Protein AF-B7P9S7-F1 (afdb_monomer)

Sequence (289 aa):
ILAKMKGLYPTLFSWNDVQSKAKTMKRLEDVIVILGIPKKLYSPAVMEQEHRFLPFFSGPFVNDLLRAHKERANVELFLYGEGTAGHGMIERDASIFSTFEQFGNAKYVPYLHTVYIPSAIFTTPFVSLDSLVVSYGLTGSSLGHEILHAFSPLWLEKDPSGVKVEWMTDKTFEDYHERLDCLIDQYNNPDVPGEGNYSVLTLDENYADVAGLELVRAAMQSDPCMELGAPSPIRGLTNNQLFYVAYCFKFCAVDNLAYGYYGGGYASFSDRCNKVLGNFRDFWETFQC

Solvent-accessible surface area (backbone atoms only — not comparable to full-atom values): 15988 Å² total; per-residue (Å²): 102,72,73,42,33,66,74,39,51,73,64,79,47,58,83,40,46,79,75,29,34,58,52,53,50,49,60,61,67,65,46,42,78,48,69,38,70,46,73,63,72,73,35,68,70,50,46,49,63,76,49,64,62,54,67,86,82,80,68,61,66,70,60,44,50,55,48,32,53,51,36,49,50,51,52,51,53,49,28,48,74,71,69,48,52,57,48,37,53,73,69,60,38,61,73,68,58,54,79,71,48,37,74,47,69,70,40,55,39,63,71,52,38,30,30,40,39,21,45,62,55,69,34,78,74,30,38,38,94,91,38,62,48,37,20,40,18,32,44,30,25,54,52,25,19,28,57,32,44,70,63,16,78,89,33,53,50,32,46,49,88,65,48,80,46,92,71,60,47,72,68,42,49,52,58,49,49,57,55,48,52,54,50,32,60,72,55,49,56,91,87,46,89,84,46,87,55,50,22,67,53,14,39,46,47,53,47,11,50,42,56,4,40,51,44,30,50,53,22,48,74,71,32,89,90,55,60,49,83,39,78,34,96,53,87,94,33,31,31,54,49,40,24,58,52,31,41,38,52,82,43,71,66,83,93,77,64,76,56,41,79,74,77,67,44,36,62,46,48,65,46,66,32,53,59,41,50,70,74,34,68,68,51,38,66,69,68,71,108

Structure (mmCIF, N/CA/C/O backbone):
data_AF-B7P9S7-F1
#
_entry.id   AF-B7P9S7-F1
#
loop_
_atom_site.group_PDB
_atom_site.id
_atom_site.type_symbol
_atom_site.label_atom_id
_atom_site.label_alt_id
_atom_site.label_comp_id
_atom_site.label_asym_id
_atom_site.label_entity_id
_atom_site.label_seq_id
_atom_site.pdbx_PDB_ins_code
_atom_site.Cartn_x
_atom_site.Cartn_y
_atom_site.Cartn_z
_atom_site.occupancy
_atom_site.B_iso_or_equiv
_atom_site.auth_seq_id
_atom_site.auth_comp_id
_atom_site.auth_asym_id
_atom_site.auth_atom_id
_atom_site.pdbx_PDB_model_num
ATOM 1 N N . ILE A 1 1 ? -12.014 5.897 -2.672 1.00 92.56 1 ILE A N 1
ATOM 2 C CA . ILE A 1 1 ? -10.854 5.282 -1.975 1.00 92.56 1 ILE A CA 1
ATOM 3 C C . ILE A 1 1 ? -9.677 6.254 -1.792 1.00 92.56 1 ILE A C 1
ATOM 5 O O . ILE A 1 1 ? -9.620 6.855 -0.731 1.00 92.56 1 ILE A O 1
ATOM 9 N N . LEU A 1 2 ? -8.787 6.498 -2.774 1.00 92.69 2 LEU A N 1
ATOM 10 C CA . LEU A 1 2 ? -7.563 7.316 -2.568 1.00 92.69 2 LEU A CA 1
ATOM 11 C C . LEU A 1 2 ? -7.813 8.693 -1.931 1.00 92.69 2 LEU A C 1
ATOM 13 O O . LEU A 1 2 ? -7.171 9.044 -0.948 1.00 92.69 2 LEU A O 1
ATOM 17 N N . ALA A 1 3 ? -8.777 9.458 -2.450 1.00 93.56 3 ALA A N 1
ATOM 18 C CA . ALA A 1 3 ? -9.106 10.775 -1.901 1.00 93.56 3 ALA A CA 1
ATOM 19 C C . ALA A 1 3 ? -9.565 10.716 -0.430 1.00 93.56 3 ALA A C 1
ATOM 21 O O . ALA A 1 3 ? -9.250 11.610 0.349 1.00 93.56 3 ALA A O 1
ATOM 22 N N . LYS A 1 4 ? -10.272 9.646 -0.041 1.00 95.44 4 LYS A N 1
ATOM 23 C CA . LYS A 1 4 ? -10.711 9.420 1.344 1.00 95.44 4 LYS A CA 1
ATOM 24 C C . LYS A 1 4 ? -9.526 9.103 2.252 1.00 95.44 4 LYS A C 1
ATOM 26 O O . LYS A 1 4 ? -9.426 9.688 3.320 1.00 95.44 4 LYS A O 1
ATOM 31 N N . MET A 1 5 ? -8.596 8.264 1.789 1.00 95.12 5 MET A N 1
ATOM 32 C CA . MET A 1 5 ? -7.358 7.967 2.520 1.00 95.12 5 MET A CA 1
ATOM 33 C C . MET A 1 5 ? -6.522 9.227 2.759 1.00 95.12 5 MET A C 1
ATOM 35 O O . MET A 1 5 ? -6.145 9.488 3.896 1.00 95.12 5 MET A O 1
ATOM 39 N N . LYS A 1 6 ? -6.320 10.067 1.731 1.00 93.19 6 LYS A N 1
ATOM 40 C CA . LYS A 1 6 ? -5.589 11.340 1.883 1.00 93.19 6 LYS A CA 1
ATOM 41 C C . LYS A 1 6 ? -6.191 12.247 2.960 1.00 93.19 6 LYS A C 1
ATOM 43 O O . LYS A 1 6 ? -5.457 12.882 3.706 1.00 93.19 6 LYS A O 1
ATOM 48 N N . GLY A 1 7 ? -7.519 12.270 3.086 1.00 93.62 7 GLY A N 1
ATOM 49 C CA . GLY A 1 7 ? -8.208 13.036 4.129 1.00 93.62 7 GLY A CA 1
ATOM 50 C C . GLY A 1 7 ? -7.984 12.528 5.561 1.00 93.62 7 GLY A C 1
ATOM 51 O O . GLY A 1 7 ? -8.302 13.246 6.504 1.00 93.62 7 GLY A O 1
ATOM 52 N N . LEU A 1 8 ? -7.446 11.318 5.739 1.00 94.25 8 LEU A N 1
ATOM 53 C CA . LEU A 1 8 ? -7.299 10.649 7.037 1.00 94.25 8 LEU A CA 1
ATOM 54 C C . LEU A 1 8 ? -5.858 10.581 7.546 1.00 94.25 8 LEU A C 1
ATOM 56 O O . LEU A 1 8 ? -5.644 10.188 8.694 1.00 94.25 8 LEU A O 1
ATOM 60 N N . TYR A 1 9 ? -4.877 11.011 6.750 1.00 91.88 9 TYR A N 1
ATOM 61 C CA . TYR A 1 9 ? -3.472 11.052 7.165 1.00 91.88 9 TYR A CA 1
ATOM 62 C C . TYR A 1 9 ? -3.248 11.752 8.521 1.00 91.88 9 TYR A C 1
ATOM 64 O O . TYR A 1 9 ? -2.530 11.195 9.355 1.00 91.88 9 TYR A O 1
ATOM 72 N N . PRO A 1 10 ? -3.896 12.897 8.834 1.00 89.31 10 PRO A N 1
ATOM 73 C CA . PRO A 1 10 ? -3.686 13.562 10.122 1.00 89.31 10 PRO A CA 1
ATOM 74 C C . PRO A 1 10 ? -4.163 12.754 11.334 1.00 89.31 10 PRO A C 1
ATOM 76 O O . PRO A 1 10 ? -3.675 12.991 12.445 1.00 89.31 10 PRO A O 1
ATOM 79 N N . THR A 1 11 ? -5.128 11.856 11.128 1.00 88.69 11 THR A N 1
ATOM 80 C CA . THR A 1 11 ? -5.699 10.987 12.162 1.00 88.69 11 THR A CA 1
ATOM 81 C C . THR A 1 11 ? -4.841 9.742 12.345 1.00 88.69 11 THR A C 1
ATOM 83 O O . THR A 1 11 ? -4.509 9.417 13.477 1.00 88.69 11 THR A O 1
ATOM 86 N N . LEU A 1 12 ? -4.407 9.106 11.250 1.00 87.19 12 LEU A N 1
ATOM 87 C CA . LEU A 1 12 ? -3.548 7.913 11.294 1.00 87.19 12 LEU A CA 1
ATOM 88 C C . LEU A 1 12 ? -2.226 8.173 12.037 1.00 87.19 12 LEU A C 1
ATOM 90 O O . LEU A 1 12 ? -1.728 7.339 12.786 1.00 87.19 12 LEU A O 1
ATOM 94 N N . PHE A 1 13 ? -1.678 9.375 11.872 1.00 87.69 13 PHE A N 1
ATOM 95 C CA . PHE A 1 13 ? -0.425 9.797 12.494 1.00 87.69 13 PHE A CA 1
ATOM 96 C C . PHE A 1 13 ? -0.649 10.760 13.669 1.00 87.69 13 PHE A C 1
ATOM 98 O O . PHE A 1 13 ? 0.158 11.655 13.930 1.00 87.69 13 PHE A O 1
ATOM 105 N N . SER A 1 14 ? -1.762 10.615 14.398 1.00 89.38 14 SER A N 1
ATOM 106 C CA . SER A 1 14 ? -2.066 11.457 15.564 1.00 89.38 14 SER A CA 1
ATOM 107 C C . SER A 1 14 ? -1.092 11.277 16.730 1.00 89.38 14 SER A C 1
ATOM 109 O O . SER A 1 14 ? -1.047 12.136 17.605 1.00 89.38 14 SER A O 1
ATOM 111 N N . TRP A 1 15 ? -0.341 10.176 16.746 1.00 90.00 15 TRP A N 1
ATOM 112 C CA . TRP A 1 15 ? 0.663 9.856 17.758 1.00 90.00 15 TRP A CA 1
ATOM 113 C C . TRP A 1 15 ? 1.999 10.584 17.547 1.00 90.00 15 TRP A C 1
ATOM 115 O O . TRP A 1 15 ? 2.800 10.633 18.473 1.00 90.00 15 TRP A O 1
ATOM 125 N N . ASN A 1 16 ? 2.245 11.176 16.369 1.00 90.56 16 ASN A N 1
ATOM 126 C CA . ASN A 1 16 ? 3.424 12.016 16.165 1.00 90.56 16 ASN A CA 1
ATOM 127 C C . ASN A 1 16 ? 3.328 13.302 16.994 1.00 90.56 16 ASN A C 1
ATOM 129 O O . ASN A 1 16 ? 2.272 13.938 17.067 1.00 90.56 16 ASN A O 1
ATOM 133 N N . ASP A 1 17 ? 4.465 13.744 17.529 1.00 91.75 17 ASP A N 1
ATOM 134 C CA . ASP A 1 17 ? 4.581 15.092 18.081 1.00 91.75 17 ASP A CA 1
ATOM 135 C C . ASP A 1 17 ? 4.325 16.169 17.003 1.00 91.75 17 ASP A C 1
ATOM 137 O O . ASP A 1 17 ? 4.370 15.909 15.798 1.00 91.75 17 ASP A O 1
ATOM 141 N N . VAL A 1 18 ? 4.082 17.412 17.431 1.00 88.31 18 VAL A N 1
ATOM 142 C CA . VAL A 1 18 ? 3.721 18.528 16.536 1.00 88.31 18 VAL A CA 1
ATOM 143 C C . VAL A 1 18 ? 4.770 18.786 15.442 1.00 88.31 18 VAL A C 1
ATOM 145 O O . VAL A 1 18 ? 4.402 19.067 14.300 1.00 88.31 18 VAL A O 1
ATOM 148 N N . GLN A 1 19 ? 6.062 18.691 15.766 1.00 87.62 19 GLN A N 1
ATOM 149 C CA . GLN A 1 19 ? 7.159 18.965 14.836 1.00 87.62 19 GLN A CA 1
ATOM 150 C C . GLN A 1 19 ? 7.309 17.843 13.802 1.00 87.62 19 GLN A C 1
ATOM 152 O O . GLN A 1 19 ? 7.466 18.117 12.608 1.00 87.62 19 GLN A O 1
ATOM 157 N N . SER A 1 20 ? 7.229 16.590 14.246 1.00 90.38 20 SER A N 1
ATOM 158 C CA . SER A 1 20 ? 7.299 15.409 13.385 1.00 90.38 20 SER A CA 1
ATOM 159 C C . SER A 1 20 ? 6.067 15.305 12.488 1.00 90.38 20 SER A C 1
ATOM 161 O O . SER A 1 20 ? 6.200 15.057 11.291 1.00 90.38 20 SER A O 1
ATOM 163 N N . LYS A 1 21 ? 4.874 15.610 13.018 1.00 88.69 21 LYS A N 1
ATOM 164 C CA . LYS A 1 21 ? 3.600 15.503 12.296 1.00 88.69 21 LYS A CA 1
ATOM 165 C C . LYS A 1 21 ? 3.579 16.315 11.005 1.00 88.69 21 LYS A C 1
ATOM 167 O O . LYS A 1 21 ? 3.134 15.807 9.982 1.00 88.69 21 LYS A O 1
ATOM 172 N N . ALA A 1 22 ? 4.087 17.549 11.011 1.00 86.88 22 ALA A N 1
ATOM 173 C CA . ALA A 1 22 ? 4.127 18.380 9.804 1.00 86.88 22 ALA A CA 1
ATOM 174 C C . ALA A 1 22 ? 4.979 17.748 8.685 1.00 86.88 22 ALA A C 1
ATOM 176 O O . ALA A 1 22 ? 4.601 17.783 7.514 1.00 86.88 22 ALA A O 1
ATOM 177 N N . LYS A 1 23 ? 6.112 17.135 9.044 1.00 87.62 23 LYS A N 1
ATOM 178 C CA . LYS A 1 23 ? 7.001 16.455 8.093 1.00 87.62 23 LYS A CA 1
ATOM 179 C C . LYS A 1 23 ? 6.411 15.127 7.620 1.00 87.62 23 LYS A C 1
ATOM 181 O O . LYS A 1 23 ? 6.480 14.846 6.426 1.00 87.62 23 LYS A O 1
ATOM 186 N N . THR A 1 24 ? 5.767 14.374 8.514 1.00 88.06 24 THR A N 1
ATOM 187 C CA . THR A 1 24 ? 4.990 13.177 8.168 1.00 88.06 24 THR A CA 1
ATOM 188 C C . THR A 1 24 ? 3.897 13.512 7.153 1.00 88.06 24 THR A C 1
ATOM 190 O O . THR A 1 24 ? 3.786 12.856 6.126 1.00 88.06 24 THR A O 1
ATOM 193 N N . MET A 1 25 ? 3.115 14.572 7.377 1.00 88.38 25 MET A N 1
ATOM 194 C CA . MET A 1 25 ? 2.055 14.964 6.438 1.00 88.38 25 MET A CA 1
ATOM 195 C C . MET A 1 25 ? 2.617 15.340 5.079 1.00 88.38 25 MET A C 1
ATOM 197 O O . MET A 1 25 ? 2.177 14.786 4.075 1.00 88.38 25 MET A O 1
ATOM 201 N N . LYS A 1 26 ? 3.656 16.176 5.051 1.00 86.88 26 LYS A N 1
ATOM 202 C CA . LYS A 1 26 ? 4.314 16.544 3.800 1.00 86.88 26 LYS A CA 1
ATOM 203 C C . LYS A 1 26 ? 4.807 15.316 3.030 1.00 86.88 26 LYS A C 1
ATOM 205 O O . LYS A 1 26 ? 4.555 15.195 1.838 1.00 86.88 26 LYS A O 1
ATOM 210 N N . ARG A 1 27 ? 5.455 14.371 3.714 1.00 86.88 27 ARG A N 1
ATOM 211 C CA . ARG A 1 27 ? 5.943 13.143 3.085 1.00 86.88 27 ARG A CA 1
ATOM 212 C C . ARG A 1 27 ? 4.807 12.218 2.622 1.00 86.88 27 ARG A C 1
ATOM 214 O O . ARG A 1 27 ? 5.005 11.503 1.662 1.00 86.88 27 ARG A O 1
ATOM 221 N N . LEU A 1 28 ? 3.614 12.211 3.215 1.00 88.56 28 LEU A N 1
ATOM 222 C CA . LEU A 1 28 ? 2.475 11.473 2.630 1.00 88.56 28 LEU A CA 1
ATOM 223 C C . LEU A 1 28 ? 1.839 12.209 1.445 1.00 88.56 28 LEU A C 1
ATOM 225 O O . LEU A 1 28 ? 1.329 11.581 0.515 1.00 88.56 28 LEU A O 1
ATOM 229 N N . GLU A 1 29 ? 1.810 13.539 1.497 1.00 87.69 29 GLU A N 1
ATOM 230 C CA . GLU A 1 29 ? 1.247 14.396 0.451 1.00 87.69 29 GLU A CA 1
ATOM 231 C C . GLU A 1 29 ? 2.088 14.367 -0.828 1.00 87.69 29 GLU A C 1
ATOM 233 O O . GLU A 1 29 ? 1.518 14.355 -1.923 1.00 87.69 29 GLU A O 1
ATOM 238 N N . ASP A 1 30 ? 3.412 14.283 -0.675 1.00 88.06 30 ASP A N 1
ATOM 239 C CA . ASP A 1 30 ? 4.387 14.218 -1.764 1.00 88.06 30 ASP A CA 1
ATOM 240 C C . ASP A 1 30 ? 4.378 12.859 -2.499 1.00 88.06 30 ASP A C 1
ATOM 242 O O . ASP A 1 30 ? 4.960 12.759 -3.585 1.00 88.06 30 ASP A O 1
ATOM 246 N N . VAL A 1 31 ? 3.705 11.826 -1.962 1.00 87.94 31 VAL A N 1
ATOM 247 C CA . VAL A 1 31 ? 3.568 10.520 -2.629 1.00 87.94 31 VAL A CA 1
ATOM 248 C C . VAL A 1 31 ? 2.789 10.679 -3.932 1.00 87.94 31 VAL A C 1
ATOM 250 O O . VAL A 1 31 ? 1.598 11.026 -3.955 1.00 87.94 31 VAL A O 1
ATOM 253 N N . ILE A 1 32 ? 3.450 10.339 -5.035 1.00 87.00 32 ILE A N 1
ATOM 254 C CA . ILE A 1 32 ? 2.839 10.289 -6.362 1.00 87.00 32 ILE A CA 1
ATOM 255 C C . ILE A 1 32 ? 2.145 8.940 -6.519 1.00 87.00 32 ILE A C 1
ATOM 257 O O . ILE A 1 32 ? 2.733 7.901 -6.247 1.00 87.00 32 ILE A O 1
ATOM 261 N N . VAL A 1 33 ? 0.893 8.934 -6.974 1.00 88.12 33 VAL A N 1
ATOM 262 C CA . VAL A 1 33 ? 0.150 7.693 -7.228 1.00 88.12 33 VAL A CA 1
ATOM 263 C C . VAL A 1 33 ? -0.144 7.583 -8.715 1.00 88.12 33 VAL A C 1
ATOM 265 O O . VAL A 1 33 ? -0.887 8.395 -9.270 1.00 88.12 33 VAL A O 1
ATOM 268 N N . ILE A 1 34 ? 0.414 6.557 -9.350 1.00 84.81 34 ILE A N 1
ATOM 269 C CA . ILE A 1 34 ? 0.162 6.208 -10.745 1.00 84.81 34 ILE A CA 1
ATOM 270 C C . ILE A 1 34 ? -0.763 4.997 -10.772 1.00 84.81 34 ILE A C 1
ATOM 272 O O . ILE A 1 34 ? -0.466 3.942 -10.214 1.00 84.81 34 ILE A O 1
ATOM 276 N N . LEU A 1 35 ? -1.894 5.164 -11.450 1.00 85.12 35 LEU A N 1
ATOM 277 C CA . LEU A 1 35 ? -2.905 4.132 -11.612 1.00 85.12 35 LEU A CA 1
ATOM 278 C C . LEU A 1 35 ? -2.934 3.683 -13.072 1.00 85.12 35 LEU A C 1
ATOM 280 O O . LEU A 1 35 ? -3.200 4.477 -13.975 1.00 85.12 35 LEU A O 1
ATOM 284 N N . GLY A 1 36 ? -2.722 2.393 -13.290 1.00 82.38 36 GLY A N 1
ATOM 285 C CA . GLY A 1 36 ? -3.000 1.715 -14.541 1.00 82.38 36 GLY A CA 1
ATOM 286 C C . GLY A 1 36 ? -1.884 1.891 -15.551 1.00 82.38 36 GLY A C 1
ATOM 287 O O . GLY A 1 36 ? -0.714 1.635 -15.267 1.00 82.38 36 GLY A O 1
ATOM 288 N N . ILE A 1 37 ? -2.262 2.296 -16.759 1.00 75.38 37 ILE A N 1
ATOM 289 C CA . ILE A 1 37 ? -1.306 2.536 -17.831 1.00 75.38 37 ILE A CA 1
ATOM 290 C C . ILE A 1 37 ? -0.862 4.008 -17.770 1.00 75.38 37 ILE A C 1
ATOM 292 O O . 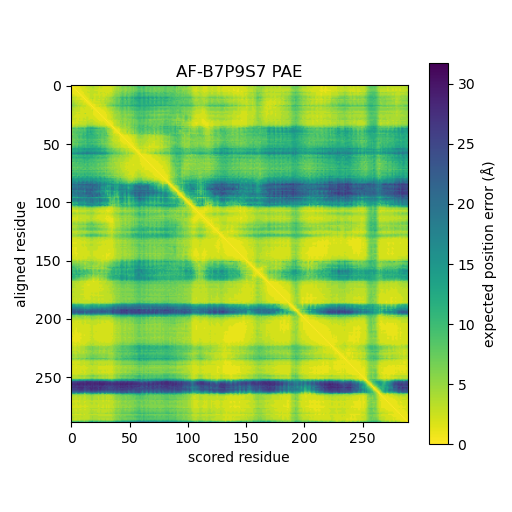ILE A 1 37 ? -1.714 4.904 -17.786 1.00 75.38 37 ILE A O 1
ATOM 296 N N . PRO A 1 38 ? 0.456 4.276 -17.723 1.00 70.44 38 PRO A N 1
ATOM 297 C CA . PRO A 1 38 ? 1.013 5.613 -17.904 1.00 70.44 38 PRO A CA 1
ATOM 298 C C . PRO A 1 38 ? 0.382 6.345 -19.104 1.00 70.44 38 PRO A C 1
ATOM 300 O O . PRO A 1 38 ? 0.394 5.823 -20.218 1.00 70.44 38 PRO A O 1
ATOM 303 N N . LYS A 1 39 ? -0.122 7.578 -18.923 1.00 72.81 39 LYS A N 1
ATOM 304 C CA . LYS A 1 39 ? -0.850 8.314 -19.984 1.00 72.81 39 LYS A CA 1
ATOM 305 C C . LYS A 1 39 ? -0.074 8.442 -21.297 1.00 72.81 39 LYS A C 1
ATOM 307 O O . LYS A 1 39 ? -0.673 8.416 -22.368 1.00 72.81 39 LYS A O 1
ATOM 312 N N . LYS A 1 40 ? 1.250 8.578 -21.226 1.00 67.06 40 LYS A N 1
ATOM 313 C CA . LYS A 1 40 ? 2.100 8.708 -22.414 1.00 67.06 40 LYS A CA 1
ATOM 314 C C . LYS A 1 40 ? 2.116 7.449 -23.291 1.00 67.06 40 LYS A C 1
ATOM 316 O O . LYS A 1 40 ? 2.268 7.569 -24.501 1.00 67.06 40 LYS A O 1
ATOM 321 N N . LEU A 1 41 ? 1.880 6.265 -22.712 1.00 70.31 41 LEU A N 1
ATOM 322 C CA . LEU A 1 41 ? 1.795 5.006 -23.461 1.00 70.31 41 LEU A CA 1
ATOM 323 C C . LEU A 1 41 ? 0.479 4.885 -24.250 1.00 70.31 41 LEU A C 1
ATOM 325 O O . LEU A 1 41 ? 0.347 3.986 -25.073 1.00 70.31 41 LEU A O 1
ATOM 329 N N . TYR A 1 42 ? -0.484 5.800 -24.060 1.00 76.81 42 TYR A N 1
ATOM 330 C CA . TYR A 1 42 ? -1.681 5.874 -24.905 1.00 76.81 42 TYR A CA 1
ATOM 331 C C . TYR A 1 42 ? -1.416 6.489 -26.286 1.00 76.81 42 TYR A C 1
ATOM 333 O O . TYR A 1 42 ? -2.285 6.414 -27.150 1.00 76.81 42 TYR A O 1
ATOM 341 N N . SER A 1 43 ? -0.251 7.107 -26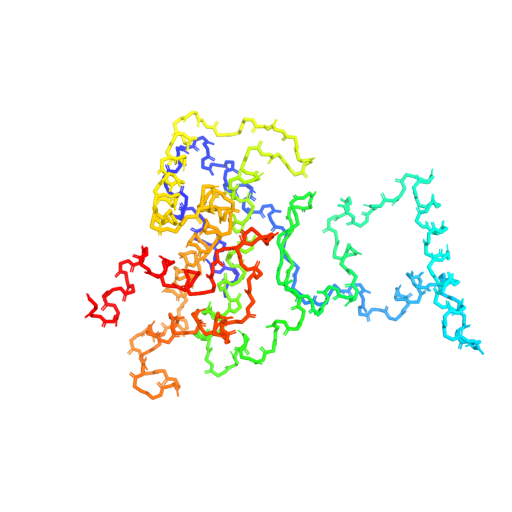.511 1.00 83.81 43 SER A N 1
ATOM 342 C CA . SER A 1 43 ? 0.101 7.704 -27.801 1.00 83.81 43 SER A CA 1
ATOM 343 C C . SER A 1 43 ? 0.914 6.723 -28.652 1.00 83.81 43 SER A C 1
ATOM 345 O O . SER A 1 43 ? 2.055 6.422 -28.289 1.00 83.81 43 SER A O 1
ATOM 347 N N . PRO A 1 44 ? 0.400 6.277 -29.818 1.00 86.31 44 PRO A N 1
ATOM 348 C CA . PRO A 1 44 ? 1.166 5.435 -30.735 1.00 86.31 44 PRO A CA 1
ATOM 349 C C . PRO A 1 44 ? 2.487 6.079 -31.164 1.00 86.31 44 PRO A C 1
ATOM 351 O O . PRO A 1 44 ? 3.496 5.396 -31.266 1.00 86.31 44 PRO A O 1
ATOM 354 N N . ALA A 1 45 ? 2.506 7.404 -31.349 1.00 87.50 45 ALA A N 1
ATOM 355 C CA . ALA A 1 45 ? 3.717 8.131 -31.721 1.00 87.50 45 ALA A CA 1
ATOM 356 C C . ALA A 1 45 ? 4.787 8.089 -30.618 1.00 87.50 45 ALA A C 1
ATOM 358 O O . ALA A 1 45 ? 5.964 7.903 -30.915 1.00 87.50 45 ALA A O 1
ATOM 359 N N . VAL A 1 46 ? 4.381 8.222 -29.349 1.00 79.38 46 VAL A N 1
ATOM 360 C CA . VAL A 1 46 ? 5.306 8.100 -28.209 1.00 79.38 46 VAL A CA 1
ATOM 361 C C . VAL A 1 46 ? 5.814 6.665 -28.100 1.00 79.38 46 VAL A C 1
ATOM 363 O O . VAL A 1 46 ? 7.011 6.459 -27.935 1.00 79.38 46 VAL A O 1
ATOM 366 N N . MET A 1 47 ? 4.933 5.673 -28.251 1.00 78.06 47 MET A N 1
A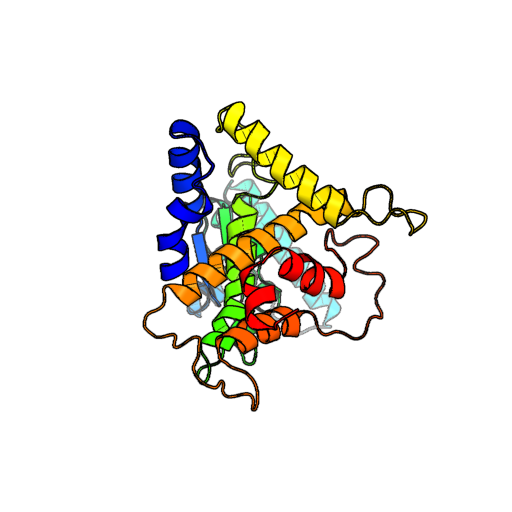TOM 367 C CA . MET A 1 47 ? 5.319 4.260 -28.232 1.00 78.06 47 MET A CA 1
ATOM 368 C C . MET A 1 47 ? 6.330 3.919 -29.329 1.00 78.06 47 MET A C 1
ATOM 370 O O . MET A 1 47 ? 7.334 3.273 -29.037 1.00 78.06 47 MET A O 1
ATOM 374 N N . GLU A 1 48 ? 6.101 4.387 -30.556 1.00 85.31 48 GLU A N 1
ATOM 375 C CA . GLU A 1 48 ? 7.019 4.197 -31.681 1.00 85.31 48 GLU A CA 1
ATOM 376 C C . GLU A 1 48 ? 8.370 4.873 -31.410 1.00 85.31 48 GLU A C 1
ATOM 378 O O . GLU A 1 48 ? 9.424 4.277 -31.612 1.00 85.31 48 GLU A O 1
ATOM 383 N N . GLN A 1 49 ? 8.356 6.098 -30.877 1.00 81.81 49 GLN A N 1
ATOM 384 C CA . GLN A 1 49 ? 9.577 6.824 -30.535 1.00 81.81 49 GLN A CA 1
ATOM 385 C C . GLN A 1 49 ? 10.395 6.115 -29.444 1.00 81.81 49 GLN A C 1
ATOM 387 O O . GLN A 1 49 ? 11.613 6.001 -29.585 1.00 81.81 49 GLN A O 1
ATOM 392 N N . GLU A 1 50 ? 9.743 5.642 -28.381 1.00 76.19 50 GLU A N 1
ATOM 393 C CA . GLU A 1 50 ? 10.373 4.926 -27.260 1.00 76.19 50 GLU A CA 1
ATOM 394 C C . GLU A 1 50 ? 10.971 3.585 -27.712 1.00 76.19 50 GLU A C 1
ATOM 396 O O . GLU A 1 50 ? 12.042 3.199 -27.248 1.00 76.19 50 GLU A O 1
ATOM 401 N N . HIS A 1 51 ? 10.323 2.892 -28.655 1.00 82.06 51 HIS A N 1
ATOM 402 C CA . HIS A 1 51 ? 10.722 1.556 -29.117 1.00 82.06 51 HIS A CA 1
ATOM 403 C C . HIS A 1 51 ? 11.449 1.549 -30.467 1.00 82.06 51 HIS A C 1
ATOM 405 O O . HIS A 1 51 ? 11.752 0.476 -30.985 1.00 82.06 51 HIS A O 1
ATOM 411 N N . ARG A 1 52 ? 11.815 2.718 -31.011 1.00 87.12 52 ARG A N 1
ATOM 412 C CA . ARG A 1 52 ? 12.485 2.869 -32.321 1.00 87.12 52 ARG A CA 1
ATOM 413 C C . ARG A 1 52 ? 13.796 2.090 -32.474 1.00 87.12 52 ARG A C 1
ATOM 415 O O . ARG A 1 52 ? 14.304 1.942 -33.579 1.00 87.12 52 ARG A O 1
ATOM 422 N N . PHE A 1 53 ? 14.391 1.672 -31.358 1.00 86.19 53 PHE A N 1
ATOM 423 C CA . PHE A 1 53 ? 15.619 0.881 -31.321 1.00 86.19 53 PHE A CA 1
ATOM 424 C C . PHE A 1 53 ? 15.379 -0.602 -31.627 1.00 86.19 53 PHE A C 1
ATOM 426 O O . PHE A 1 53 ? 16.333 -1.335 -31.884 1.00 86.19 53 PHE A O 1
ATOM 433 N N . LEU A 1 54 ? 14.127 -1.069 -31.564 1.00 89.69 54 LEU A N 1
ATOM 434 C CA . LEU A 1 54 ? 13.807 -2.463 -31.821 1.00 89.69 54 LEU A CA 1
ATOM 435 C C . LEU A 1 54 ? 14.055 -2.797 -33.298 1.00 89.69 54 LEU A C 1
ATOM 437 O O . LEU A 1 54 ? 13.581 -2.087 -34.187 1.00 89.69 54 LEU A O 1
ATOM 441 N N . PRO A 1 55 ? 14.777 -3.891 -33.590 1.00 86.75 55 PRO A N 1
ATOM 442 C CA . PRO A 1 55 ? 14.952 -4.337 -34.960 1.00 86.75 55 PRO A CA 1
ATOM 443 C C . PRO A 1 55 ? 13.641 -4.896 -35.520 1.00 86.75 55 PRO A C 1
ATOM 445 O O . PRO A 1 55 ? 12.782 -5.372 -34.780 1.00 86.75 55 PRO A O 1
ATOM 448 N N . PHE A 1 56 ? 13.518 -4.934 -36.847 1.00 89.75 56 PHE A N 1
ATOM 449 C CA . PHE A 1 56 ? 12.446 -5.690 -37.488 1.00 89.75 56 PHE A CA 1
ATOM 450 C C . PHE A 1 56 ? 12.669 -7.198 -37.287 1.00 89.75 56 PHE A C 1
ATOM 452 O O . PHE A 1 56 ? 13.685 -7.748 -37.728 1.00 89.75 56 PHE A O 1
ATOM 459 N N . PHE A 1 57 ? 11.720 -7.861 -36.623 1.00 91.12 57 PHE A N 1
ATOM 460 C CA . PHE A 1 57 ? 11.776 -9.293 -36.331 1.00 91.12 57 PHE A CA 1
ATOM 461 C C . PHE A 1 57 ? 11.413 -10.087 -37.590 1.00 91.12 57 PHE A C 1
ATOM 463 O O . PHE A 1 57 ? 10.251 -10.169 -37.979 1.00 91.12 57 PHE A O 1
ATOM 470 N N . SER A 1 58 ? 12.424 -10.639 -38.253 1.00 92.44 58 SER A N 1
ATOM 471 C CA . SER A 1 58 ? 12.295 -11.343 -39.541 1.00 92.44 58 SER A CA 1
ATOM 472 C C . SER A 1 58 ? 13.200 -12.568 -39.668 1.00 92.44 58 SER A C 1
ATOM 474 O O . SER A 1 58 ? 13.112 -13.299 -40.654 1.00 92.44 58 SER A O 1
ATOM 476 N N . GLY A 1 59 ? 14.068 -12.800 -38.682 1.00 89.31 59 GLY A N 1
ATOM 477 C CA . GLY A 1 59 ? 14.980 -13.931 -38.615 1.00 89.31 59 GLY A CA 1
ATOM 478 C C . GLY A 1 59 ? 14.624 -14.908 -37.490 1.00 89.31 59 GLY A C 1
ATOM 479 O O . GLY A 1 59 ? 13.527 -14.872 -36.928 1.00 89.31 59 GLY A O 1
ATOM 480 N N . PRO A 1 60 ? 15.551 -15.819 -37.140 1.00 95.44 60 PRO A N 1
ATOM 481 C CA . PRO A 1 60 ? 15.376 -16.709 -36.000 1.00 95.44 60 PRO A CA 1
ATOM 482 C C . PRO A 1 60 ? 15.131 -15.915 -34.714 1.00 95.44 60 PRO A C 1
ATOM 484 O O . PRO A 1 60 ? 15.906 -15.013 -34.392 1.00 95.44 60 PRO A O 1
ATOM 487 N N . PHE A 1 61 ? 14.104 -16.302 -33.953 1.00 93.00 61 PHE A N 1
ATOM 488 C CA . PHE A 1 61 ? 13.652 -15.584 -32.755 1.00 93.00 61 PHE A CA 1
ATOM 489 C C . PHE A 1 61 ? 14.790 -15.222 -31.791 1.00 93.00 61 PHE A C 1
ATOM 491 O O . PHE A 1 61 ? 14.906 -14.073 -31.380 1.00 93.00 61 PHE A O 1
ATOM 498 N N . VAL A 1 62 ? 15.678 -16.175 -31.481 1.00 95.06 62 VAL A N 1
ATOM 499 C CA . VAL A 1 62 ? 16.808 -15.952 -30.560 1.00 95.06 62 VAL A CA 1
ATOM 500 C C . VAL A 1 62 ? 17.762 -14.874 -31.082 1.00 95.06 62 VAL A C 1
ATOM 502 O O . VAL A 1 62 ? 18.239 -14.049 -30.308 1.00 95.06 62 VAL A O 1
ATOM 505 N N . ASN A 1 63 ? 18.016 -14.832 -32.390 1.00 94.25 63 ASN A N 1
ATOM 506 C CA . ASN A 1 63 ? 18.924 -13.849 -32.977 1.00 94.25 63 ASN A CA 1
ATOM 507 C C . ASN A 1 63 ? 18.324 -12.442 -32.949 1.00 94.25 63 ASN A C 1
ATOM 509 O O . ASN A 1 63 ? 19.032 -11.482 -32.645 1.00 94.25 63 ASN A O 1
ATOM 513 N N . ASP A 1 64 ? 17.033 -12.316 -33.255 1.00 93.50 64 ASP A N 1
ATOM 514 C CA . ASP A 1 64 ? 16.351 -11.024 -33.201 1.00 93.50 64 ASP A CA 1
ATOM 515 C C . ASP A 1 64 ? 16.161 -10.551 -31.750 1.00 93.50 64 ASP A C 1
ATOM 517 O O . ASP A 1 64 ? 16.344 -9.367 -31.475 1.00 93.50 64 ASP A O 1
ATOM 521 N N . LEU A 1 65 ? 15.932 -11.467 -30.801 1.00 92.06 65 LEU A N 1
ATOM 522 C CA . LEU A 1 65 ? 15.910 -11.168 -29.366 1.00 92.06 65 LEU A CA 1
ATOM 523 C C . LEU A 1 65 ? 17.267 -10.644 -28.871 1.00 92.06 65 LEU A C 1
ATOM 525 O O . LEU A 1 65 ? 17.331 -9.598 -28.226 1.00 92.06 65 LEU A O 1
ATOM 529 N N . LEU A 1 66 ? 18.369 -11.326 -29.204 1.00 93.69 66 LEU A N 1
ATOM 530 C CA . LEU A 1 66 ? 19.719 -10.870 -28.850 1.00 93.69 66 LEU A CA 1
ATOM 531 C C . LEU A 1 66 ? 20.043 -9.510 -29.482 1.00 93.69 66 LEU A C 1
ATOM 533 O O . LEU A 1 66 ? 20.667 -8.663 -28.841 1.00 93.69 66 LEU A O 1
ATOM 537 N N . ARG A 1 67 ? 19.588 -9.271 -30.719 1.00 93.19 67 ARG A N 1
ATOM 538 C CA . ARG A 1 67 ? 19.727 -7.968 -31.379 1.00 93.19 67 ARG A CA 1
ATOM 539 C C . ARG A 1 67 ? 18.934 -6.890 -30.639 1.00 93.19 67 ARG A C 1
ATOM 541 O O . ARG A 1 67 ? 19.494 -5.837 -30.364 1.00 93.19 67 ARG A O 1
ATOM 548 N N . ALA A 1 68 ? 17.690 -7.164 -30.253 1.00 91.31 68 ALA A N 1
ATOM 549 C CA . ALA A 1 68 ? 16.872 -6.233 -29.479 1.00 91.31 68 ALA A CA 1
ATOM 550 C C . ALA A 1 68 ? 17.519 -5.868 -28.130 1.00 91.31 68 ALA A C 1
ATOM 552 O O . ALA A 1 68 ? 17.578 -4.688 -27.787 1.00 91.31 68 ALA A O 1
ATOM 553 N N . HIS A 1 69 ? 18.075 -6.843 -27.400 1.00 90.50 69 HIS A N 1
ATOM 554 C CA . HIS A 1 69 ? 18.812 -6.577 -26.157 1.00 90.50 69 HIS A CA 1
ATOM 555 C C . HIS A 1 69 ? 20.060 -5.722 -26.382 1.00 90.50 69 HIS A C 1
ATOM 557 O O . HIS A 1 69 ? 20.315 -4.794 -25.616 1.00 90.50 69 HIS A O 1
ATOM 563 N N . LYS A 1 70 ? 20.826 -6.004 -27.442 1.00 93.19 70 LYS A N 1
ATOM 564 C CA . LYS A 1 70 ? 22.000 -5.206 -27.801 1.00 93.19 70 LYS A CA 1
ATOM 565 C C . LYS A 1 70 ? 21.619 -3.756 -28.110 1.00 93.19 70 LYS A C 1
ATOM 567 O O . LYS A 1 70 ? 22.253 -2.846 -27.586 1.00 93.19 70 LYS A O 1
ATOM 572 N N . GLU A 1 71 ? 20.588 -3.533 -28.925 1.00 91.19 71 GLU A N 1
ATOM 573 C CA . GLU A 1 71 ? 20.155 -2.172 -29.265 1.00 91.19 71 GLU A CA 1
ATOM 574 C C . GLU A 1 71 ? 19.585 -1.429 -28.054 1.00 91.19 71 GLU A C 1
ATOM 576 O O . GLU A 1 71 ? 19.881 -0.249 -27.866 1.00 91.19 71 GLU A O 1
ATOM 581 N N . ARG A 1 72 ? 18.860 -2.123 -27.165 1.00 87.00 72 ARG A N 1
ATOM 582 C CA . ARG A 1 72 ? 18.431 -1.552 -25.883 1.00 87.00 72 ARG A CA 1
ATOM 583 C C . ARG A 1 72 ? 19.626 -1.080 -25.052 1.00 87.00 72 ARG A C 1
ATOM 585 O O . ARG A 1 72 ? 19.621 0.054 -24.582 1.00 87.00 72 ARG A O 1
ATOM 592 N N . ALA A 1 73 ? 20.652 -1.920 -24.915 1.00 87.00 73 ALA A N 1
ATOM 593 C CA . ALA A 1 73 ? 21.859 -1.583 -24.165 1.00 87.00 73 ALA A CA 1
ATOM 594 C C . ALA A 1 73 ? 22.613 -0.390 -24.781 1.00 87.00 73 ALA A C 1
ATOM 596 O O . ALA A 1 73 ? 23.101 0.466 -24.049 1.00 87.00 73 ALA A O 1
ATOM 597 N N . ASN A 1 74 ? 22.665 -0.288 -26.115 1.00 89.38 74 ASN A N 1
ATOM 598 C CA . ASN A 1 74 ? 23.260 0.864 -26.801 1.00 89.38 74 ASN A CA 1
ATOM 599 C C . ASN A 1 74 ? 22.509 2.168 -26.494 1.00 89.38 74 ASN A C 1
ATOM 601 O O . ASN A 1 74 ? 23.142 3.190 -26.236 1.00 89.38 74 ASN A O 1
ATOM 605 N N . VAL A 1 75 ? 21.170 2.137 -26.507 1.00 83.75 75 VAL A N 1
ATOM 606 C CA . VAL A 1 75 ? 20.341 3.299 -26.149 1.00 83.75 75 VAL A CA 1
ATOM 607 C C . VAL A 1 75 ? 20.580 3.703 -24.702 1.00 83.75 75 VAL A C 1
ATOM 609 O O . VAL A 1 75 ? 20.805 4.878 -24.434 1.00 83.75 75 VAL A O 1
ATOM 612 N N . GLU A 1 76 ? 20.566 2.750 -23.771 1.00 80.81 76 GLU A N 1
ATOM 613 C CA . GLU A 1 76 ? 20.813 3.036 -22.357 1.00 80.81 76 GLU A CA 1
ATOM 614 C C . GLU A 1 76 ? 22.208 3.629 -22.146 1.00 80.81 76 GLU A C 1
ATOM 616 O O . GLU A 1 76 ? 22.333 4.659 -21.486 1.00 80.81 76 GLU A O 1
ATOM 621 N N . LEU A 1 77 ? 23.242 3.056 -22.768 1.00 85.50 77 LEU A N 1
ATOM 622 C CA . LEU A 1 77 ? 24.606 3.576 -22.696 1.00 85.50 77 LEU A CA 1
ATOM 623 C C . LEU A 1 77 ? 24.713 5.003 -23.254 1.00 85.50 77 LEU A C 1
ATOM 625 O O . LEU A 1 77 ? 25.384 5.840 -22.653 1.00 85.50 77 LEU A O 1
ATOM 629 N N . PHE A 1 78 ? 24.037 5.296 -24.370 1.00 85.94 78 PHE A N 1
ATOM 630 C CA . PHE A 1 78 ? 23.968 6.647 -24.931 1.00 85.94 78 PHE A CA 1
ATOM 631 C C . PHE A 1 78 ? 23.305 7.625 -23.955 1.00 85.94 78 PHE A C 1
ATOM 633 O O . PHE A 1 78 ? 23.874 8.671 -23.657 1.00 85.94 78 PHE A O 1
ATOM 640 N N . LEU A 1 79 ? 22.144 7.263 -23.399 1.00 79.81 79 LEU A N 1
ATOM 641 C CA . LEU A 1 79 ? 21.456 8.090 -22.407 1.00 79.81 79 LEU A CA 1
ATOM 642 C C . LEU A 1 79 ? 22.343 8.332 -21.176 1.00 79.81 79 LEU A C 1
ATOM 644 O O . LEU A 1 79 ? 22.383 9.448 -20.665 1.00 79.81 79 LEU A O 1
ATOM 648 N N . TYR A 1 80 ? 23.094 7.326 -20.717 1.00 79.88 80 TYR A N 1
ATOM 649 C CA . TYR A 1 80 ? 24.057 7.492 -19.623 1.00 79.88 80 TYR A CA 1
ATOM 650 C C . TYR A 1 80 ? 25.169 8.477 -19.988 1.00 79.88 80 TYR A C 1
ATOM 652 O O . TYR A 1 80 ? 25.490 9.347 -19.181 1.00 79.88 80 TYR A O 1
ATOM 660 N N . GLY A 1 81 ? 25.723 8.375 -21.200 1.00 84.94 81 GLY A N 1
ATOM 661 C CA . GLY A 1 81 ? 26.745 9.296 -21.704 1.00 84.94 81 GLY A CA 1
ATOM 662 C C . GLY A 1 81 ? 26.268 10.748 -21.793 1.00 84.94 81 GLY A C 1
ATOM 663 O O . GLY A 1 81 ? 27.025 11.659 -21.474 1.00 84.94 81 GLY A O 1
ATOM 664 N N . GLU A 1 82 ? 24.999 10.959 -22.143 1.00 83.06 82 GLU A N 1
ATOM 665 C CA . GLU A 1 82 ? 24.360 12.282 -22.192 1.00 83.06 82 GLU A CA 1
ATOM 666 C C . GLU A 1 82 ? 23.917 12.797 -20.808 1.00 83.06 82 GLU A C 1
ATOM 668 O O . GLU A 1 82 ? 23.361 13.887 -20.697 1.00 83.06 82 GLU A O 1
ATOM 673 N N . GLY A 1 83 ? 24.089 12.009 -19.739 1.00 74.31 83 GLY A N 1
ATOM 674 C CA . GLY A 1 83 ? 23.523 12.320 -18.421 1.00 74.31 83 GLY A CA 1
ATOM 675 C C . GLY A 1 83 ? 21.990 12.307 -18.402 1.00 74.31 83 GLY A C 1
ATOM 676 O O . GLY A 1 83 ? 21.374 12.827 -17.472 1.00 74.31 83 GLY A O 1
ATOM 677 N N . THR A 1 84 ? 21.365 11.721 -19.429 1.00 67.69 84 THR A N 1
ATOM 678 C CA . THR A 1 84 ? 19.911 11.625 -19.571 1.00 67.69 84 THR A CA 1
ATOM 679 C C . THR A 1 84 ? 19.324 10.281 -19.145 1.00 67.69 84 THR A C 1
ATOM 681 O O . THR A 1 84 ? 18.103 10.135 -19.033 1.00 67.69 84 THR A O 1
ATOM 684 N N . ALA A 1 85 ? 20.176 9.301 -18.828 1.00 62.28 85 ALA A N 1
ATOM 685 C CA . ALA A 1 85 ? 19.748 8.048 -18.224 1.00 62.28 85 ALA A CA 1
ATOM 686 C C . ALA A 1 85 ? 18.979 8.322 -16.930 1.00 62.28 85 ALA A C 1
ATOM 688 O O . ALA A 1 85 ? 19.420 9.078 -16.067 1.00 62.28 85 ALA A O 1
ATOM 689 N N . GLY A 1 86 ? 17.796 7.721 -16.818 1.00 55.53 86 GLY A N 1
ATOM 690 C CA . GLY A 1 86 ? 16.915 7.963 -15.685 1.00 55.53 86 GLY A CA 1
ATOM 691 C C . GLY A 1 86 ? 16.171 9.302 -15.728 1.00 55.53 86 GLY A C 1
ATOM 692 O O . GLY A 1 86 ? 15.595 9.662 -14.714 1.00 55.53 86 GLY A O 1
ATOM 693 N N . HIS A 1 87 ? 16.084 10.033 -16.849 1.00 52.94 87 HIS A N 1
ATOM 694 C CA . HIS A 1 87 ? 15.209 11.224 -16.911 1.00 52.94 87 HIS A CA 1
ATOM 695 C C . HIS A 1 87 ? 13.759 10.923 -16.507 1.00 52.94 87 HIS A C 1
ATOM 697 O O . HIS A 1 87 ? 13.179 11.694 -15.757 1.00 52.94 87 HIS A O 1
ATOM 703 N N . GLY A 1 88 ? 13.212 9.753 -16.860 1.00 51.38 88 GLY A N 1
ATOM 704 C CA . GLY A 1 88 ? 11.907 9.315 -16.342 1.00 51.38 88 GLY A CA 1
ATOM 705 C C . GLY A 1 88 ? 11.870 9.136 -14.813 1.00 51.38 88 GLY A C 1
ATOM 706 O O . GLY A 1 88 ? 10.841 9.386 -14.191 1.00 51.38 88 GLY A O 1
ATOM 707 N N . MET A 1 89 ? 12.998 8.754 -14.198 1.00 50.91 89 MET A N 1
ATOM 708 C CA . MET A 1 89 ? 13.177 8.713 -12.739 1.00 50.91 89 MET A CA 1
ATOM 709 C C . MET A 1 89 ? 13.285 10.131 -12.146 1.00 50.91 89 MET A C 1
ATOM 711 O O . MET A 1 89 ? 12.736 10.409 -11.087 1.00 50.91 89 MET A O 1
ATOM 715 N N . ILE A 1 90 ? 13.939 11.064 -12.838 1.00 49.72 90 ILE A N 1
ATOM 716 C CA . ILE A 1 90 ? 14.098 12.460 -12.399 1.00 49.72 90 ILE A CA 1
ATOM 717 C C . ILE A 1 90 ? 12.775 13.234 -12.507 1.00 49.72 90 ILE A C 1
ATOM 719 O O . ILE A 1 90 ? 12.418 13.981 -11.599 1.00 49.72 90 ILE A O 1
ATOM 723 N N . GLU A 1 91 ? 12.011 13.011 -13.575 1.00 54.09 91 GLU A N 1
ATOM 724 C CA . GLU A 1 91 ? 10.690 13.608 -13.797 1.00 54.09 91 GLU A CA 1
ATOM 725 C C . GLU A 1 91 ? 9.601 12.987 -12.907 1.00 54.09 91 GLU A C 1
ATOM 727 O O . GLU A 1 91 ? 8.473 13.480 -12.889 1.00 54.09 91 GLU A O 1
ATOM 732 N N . ARG A 1 92 ? 9.937 11.921 -12.156 1.00 55.50 92 ARG A N 1
ATOM 733 C CA . ARG A 1 92 ? 8.998 11.100 -11.369 1.00 55.50 92 ARG A CA 1
ATOM 734 C C . ARG A 1 92 ? 7.758 10.729 -12.180 1.00 55.50 92 ARG A C 1
ATOM 736 O O . ARG A 1 92 ? 6.630 10.740 -11.687 1.00 55.50 92 ARG A O 1
ATOM 743 N N . ASP A 1 93 ? 7.987 10.434 -13.451 1.00 56.66 93 ASP A N 1
ATOM 744 C CA . ASP A 1 93 ? 6.937 10.103 -14.389 1.00 56.66 93 ASP A CA 1
ATOM 745 C C . ASP A 1 93 ? 6.855 8.587 -14.555 1.00 56.66 93 ASP A C 1
ATOM 747 O O . ASP A 1 93 ? 7.830 7.841 -14.466 1.00 56.66 93 ASP A O 1
ATOM 751 N N . ALA A 1 94 ? 5.657 8.139 -14.885 1.00 51.84 94 ALA A N 1
ATOM 752 C CA . ALA A 1 94 ? 5.273 6.768 -15.148 1.00 51.84 94 ALA A CA 1
ATOM 753 C C . ALA A 1 94 ? 6.077 6.102 -16.298 1.00 51.84 94 ALA A C 1
ATOM 755 O O . ALA A 1 94 ? 5.982 4.895 -16.503 1.00 51.84 94 ALA A O 1
ATOM 756 N N . SER A 1 95 ? 6.914 6.880 -17.001 1.00 52.94 95 SER A N 1
ATOM 757 C CA . SER A 1 95 ? 8.039 6.478 -17.865 1.00 52.94 95 SER A CA 1
ATOM 758 C C . SER A 1 95 ? 8.907 5.327 -17.399 1.00 52.94 95 SER A C 1
ATOM 760 O O . SER A 1 95 ? 9.423 4.577 -18.221 1.00 52.94 95 SER A O 1
ATOM 762 N N . ILE A 1 96 ? 9.120 5.249 -16.100 1.00 57.78 96 ILE A N 1
ATOM 763 C CA . ILE A 1 96 ? 9.953 4.255 -15.428 1.00 57.78 96 ILE A CA 1
ATOM 764 C C . ILE A 1 96 ? 9.369 2.840 -15.485 1.00 57.78 96 ILE A C 1
ATOM 766 O O . ILE A 1 96 ? 10.102 1.872 -15.300 1.00 57.78 96 ILE A O 1
ATOM 770 N N . PHE A 1 97 ? 8.056 2.722 -15.704 1.00 62.50 97 PHE A N 1
ATOM 771 C CA . PHE A 1 97 ? 7.347 1.460 -15.602 1.00 62.50 97 PHE A CA 1
ATOM 772 C C . PHE A 1 97 ? 7.179 0.856 -16.986 1.00 62.50 97 PHE A C 1
ATOM 774 O O . PHE A 1 97 ? 6.449 1.368 -17.838 1.00 62.50 97 PHE A O 1
ATOM 781 N N . SER A 1 98 ? 7.907 -0.234 -17.224 1.00 58.91 98 SER A N 1
ATOM 782 C CA . SER A 1 98 ? 7.833 -0.956 -18.492 1.00 58.91 98 SER A CA 1
ATOM 783 C C . SER A 1 98 ? 6.469 -1.628 -18.667 1.00 58.91 98 SER A C 1
ATOM 785 O O . SER A 1 98 ? 5.757 -1.904 -17.702 1.00 58.91 98 SER A O 1
ATOM 787 N N . THR A 1 99 ? 6.119 -1.979 -19.904 1.00 56.56 99 THR A N 1
ATOM 788 C CA . THR A 1 99 ? 4.895 -2.737 -20.209 1.00 56.56 99 THR A CA 1
ATOM 789 C C . THR A 1 99 ? 4.805 -4.056 -19.429 1.00 56.56 99 THR A C 1
ATOM 791 O O . THR A 1 99 ? 3.706 -4.490 -19.101 1.00 56.56 99 THR A O 1
ATOM 794 N N . PHE A 1 100 ? 5.938 -4.676 -19.073 1.00 56.62 100 PHE A N 1
ATOM 795 C CA . PHE A 1 100 ? 5.960 -5.895 -18.254 1.00 56.62 100 PHE A CA 1
ATOM 796 C C . PHE A 1 100 ? 5.425 -5.650 -16.837 1.00 56.62 100 PHE A C 1
ATOM 798 O O . PHE A 1 100 ? 4.758 -6.504 -16.259 1.00 56.62 100 PHE A O 1
ATOM 805 N N . GLU A 1 101 ? 5.642 -4.455 -16.296 1.00 64.38 101 GLU A N 1
ATOM 806 C CA . GLU A 1 101 ? 5.175 -4.106 -14.958 1.00 64.38 101 GLU A CA 1
ATOM 807 C C . GLU A 1 101 ? 3.660 -3.895 -14.895 1.00 64.38 101 GLU A C 1
ATOM 809 O O . GLU A 1 101 ? 3.087 -3.975 -13.813 1.00 64.38 101 GLU A O 1
ATOM 814 N N . GLN A 1 102 ? 2.987 -3.736 -16.043 1.00 61.56 102 GLN A N 1
ATOM 815 C CA . GLN A 1 102 ? 1.520 -3.702 -16.119 1.00 61.56 102 GLN A CA 1
ATOM 816 C C . GLN A 1 102 ? 0.868 -5.046 -15.761 1.00 61.56 102 GLN A C 1
ATOM 818 O O . GLN A 1 102 ? -0.310 -5.073 -15.411 1.00 61.56 102 GLN A O 1
ATOM 823 N N . PHE A 1 103 ? 1.623 -6.146 -15.842 1.00 58.62 103 PHE A N 1
ATOM 824 C CA . PHE A 1 103 ? 1.202 -7.483 -15.409 1.00 58.62 103 PHE A CA 1
ATOM 825 C C . PHE A 1 103 ? 1.780 -7.864 -14.039 1.00 58.62 103 PHE A C 1
ATOM 827 O O . PHE A 1 103 ? 1.585 -8.988 -13.579 1.00 58.62 103 PHE A O 1
ATOM 834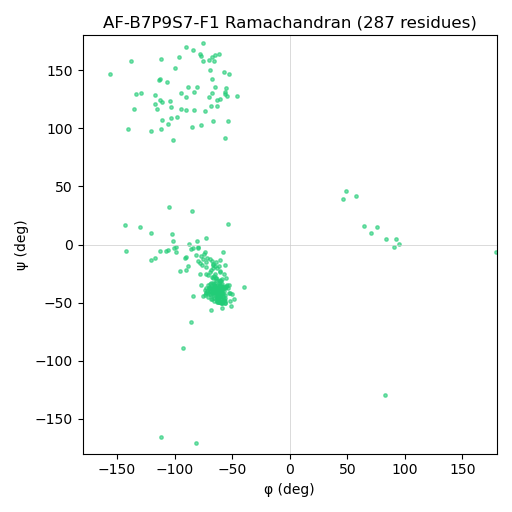 N N . GLY A 1 104 ? 2.519 -6.946 -13.409 1.00 70.00 104 GLY A N 1
ATOM 835 C CA . GLY A 1 104 ? 3.094 -7.123 -12.085 1.00 70.00 104 GLY A CA 1
ATOM 836 C C . GLY A 1 104 ? 2.096 -6.847 -10.963 1.00 70.00 104 GLY A C 1
ATOM 837 O O . GLY A 1 104 ? 0.898 -6.660 -11.181 1.00 70.00 104 GLY A O 1
ATOM 838 N N . ASN A 1 105 ? 2.617 -6.810 -9.741 1.00 79.06 105 ASN A N 1
ATOM 839 C CA . ASN A 1 105 ? 1.855 -6.428 -8.561 1.00 79.06 105 ASN A CA 1
ATOM 840 C C . ASN A 1 105 ? 1.950 -4.912 -8.310 1.00 79.06 105 ASN A C 1
ATOM 842 O O . ASN A 1 105 ? 2.747 -4.212 -8.942 1.00 79.06 105 ASN A O 1
ATOM 846 N N . ALA A 1 106 ? 1.132 -4.415 -7.385 1.00 88.50 106 ALA A N 1
ATOM 847 C CA . ALA A 1 106 ? 1.301 -3.084 -6.821 1.00 88.50 106 ALA A CA 1
ATOM 848 C C . ALA A 1 106 ? 2.704 -2.940 -6.204 1.00 88.50 106 ALA A C 1
ATOM 850 O O . ALA A 1 106 ? 3.299 -3.935 -5.786 1.00 88.50 106 ALA A O 1
ATOM 851 N N . LYS A 1 107 ? 3.256 -1.722 -6.234 1.00 87.69 107 LYS A N 1
ATOM 852 C CA . LYS A 1 107 ? 4.545 -1.426 -5.601 1.00 87.69 107 LYS A CA 1
ATOM 853 C C . LYS A 1 107 ? 4.707 0.044 -5.239 1.00 87.69 107 LYS A C 1
ATOM 855 O O . LYS A 1 107 ? 4.314 0.935 -6.000 1.00 87.69 107 LYS A O 1
ATOM 860 N N . TYR A 1 108 ? 5.407 0.292 -4.147 1.00 88.12 108 TYR A N 1
ATOM 861 C CA . TYR A 1 108 ? 6.061 1.551 -3.845 1.00 88.12 108 TYR A CA 1
ATOM 862 C C . TYR A 1 108 ? 7.474 1.563 -4.427 1.00 88.12 108 TYR A C 1
ATOM 864 O O . TYR A 1 108 ? 8.230 0.599 -4.325 1.00 88.12 108 TYR A O 1
ATOM 872 N N . VAL A 1 109 ? 7.844 2.679 -5.049 1.00 84.31 109 VAL A N 1
ATOM 873 C CA . VAL A 1 109 ? 9.177 2.927 -5.591 1.00 84.31 109 VAL A CA 1
ATOM 874 C C . VAL A 1 109 ? 9.840 4.026 -4.769 1.00 84.31 109 VAL A C 1
ATOM 876 O O . VAL A 1 109 ? 9.576 5.210 -5.001 1.00 84.31 109 VAL A O 1
ATOM 879 N N . PRO A 1 110 ? 10.715 3.658 -3.819 1.00 80.56 110 PRO A N 1
ATOM 880 C CA . PRO A 1 110 ? 11.229 4.574 -2.808 1.00 80.56 110 PRO A CA 1
ATOM 881 C C . PRO A 1 110 ? 11.992 5.762 -3.373 1.00 80.56 110 PRO A C 1
ATOM 883 O O . PRO A 1 110 ? 11.733 6.898 -2.986 1.00 80.56 110 PRO A O 1
ATOM 886 N N . TYR A 1 111 ? 12.871 5.513 -4.347 1.00 75.06 111 TYR A N 1
ATOM 887 C CA . TYR A 1 111 ? 13.719 6.554 -4.931 1.00 75.06 111 TYR A CA 1
ATOM 888 C C . TYR A 1 111 ? 12.937 7.581 -5.770 1.00 75.06 111 TYR A C 1
ATOM 890 O O . TYR A 1 111 ? 13.447 8.642 -6.119 1.00 75.06 111 TYR A O 1
ATOM 898 N N . LEU A 1 112 ? 11.673 7.279 -6.077 1.00 77.38 112 LEU A N 1
ATOM 899 C CA . LEU A 1 112 ? 10.754 8.156 -6.806 1.00 77.38 112 LEU A CA 1
ATOM 900 C C . LEU A 1 112 ? 9.605 8.634 -5.946 1.00 77.38 112 LEU A C 1
ATOM 902 O O . LEU A 1 112 ? 8.783 9.424 -6.409 1.00 77.38 112 LEU A O 1
ATOM 906 N N . HIS A 1 113 ? 9.524 8.122 -4.720 1.00 84.19 113 HIS A N 1
ATOM 907 C CA . HIS A 1 113 ? 8.437 8.389 -3.806 1.00 84.19 113 HIS A CA 1
ATOM 908 C C . HIS A 1 113 ? 7.061 8.191 -4.471 1.00 84.19 113 HIS A C 1
ATOM 910 O O . HIS A 1 113 ? 6.173 9.043 -4.422 1.00 84.19 113 HIS A O 1
ATOM 916 N N . THR A 1 114 ? 6.932 7.076 -5.192 1.00 85.00 114 THR A N 1
ATOM 917 C CA . THR A 1 114 ? 5.829 6.826 -6.124 1.00 85.00 114 THR A CA 1
ATOM 918 C C . THR A 1 114 ? 5.195 5.471 -5.856 1.00 85.00 114 THR A C 1
ATOM 920 O O . THR A 1 114 ? 5.889 4.464 -5.804 1.00 85.00 114 THR A O 1
ATOM 923 N N . VAL A 1 115 ? 3.873 5.435 -5.751 1.00 89.25 115 VAL A N 1
ATOM 924 C CA . VAL A 1 115 ? 3.064 4.216 -5.736 1.00 89.25 115 VAL A CA 1
ATOM 925 C C . VAL A 1 115 ? 2.570 3.923 -7.145 1.00 89.25 115 VAL A C 1
ATOM 927 O O . VAL A 1 115 ? 1.989 4.790 -7.801 1.00 89.25 115 VAL A O 1
ATOM 930 N N . TYR A 1 116 ? 2.756 2.686 -7.592 1.00 86.62 116 TYR A N 1
ATOM 931 C CA . TYR A 1 116 ? 2.247 2.188 -8.859 1.00 86.62 116 TYR A CA 1
ATOM 932 C C . TYR A 1 116 ? 1.259 1.054 -8.642 1.00 86.62 116 TYR A C 1
ATOM 934 O O . TYR A 1 116 ? 1.610 0.020 -8.079 1.00 86.62 116 TYR A O 1
ATOM 942 N N . ILE A 1 117 ? 0.033 1.242 -9.128 1.00 87.88 117 ILE A N 1
ATOM 943 C CA . ILE A 1 117 ? -0.978 0.187 -9.189 1.00 87.88 117 ILE A CA 1
ATOM 944 C C . ILE A 1 117 ? -1.199 -0.166 -10.664 1.00 87.88 117 ILE A C 1
ATOM 946 O O . ILE A 1 117 ? -1.793 0.645 -11.379 1.00 87.88 117 ILE A O 1
ATOM 950 N N . PRO A 1 118 ? -0.730 -1.326 -11.149 1.00 85.62 118 PRO A N 1
ATOM 951 C CA . PRO A 1 118 ? -0.855 -1.701 -12.555 1.00 85.62 118 PRO A CA 1
ATOM 952 C C . PRO A 1 118 ? -2.306 -1.917 -12.999 1.00 85.62 118 PRO A C 1
ATOM 954 O O . PRO A 1 118 ? -3.195 -2.204 -12.197 1.00 85.62 118 PRO A O 1
ATOM 957 N N . SER A 1 119 ? -2.558 -1.812 -14.309 1.00 84.44 119 SER A N 1
ATOM 958 C CA . SER A 1 119 ? -3.913 -1.928 -14.874 1.00 84.44 119 SER A CA 1
ATOM 959 C C . SER A 1 119 ? -4.534 -3.307 -14.670 1.00 84.44 119 SER A C 1
ATOM 961 O O . SER A 1 119 ? -5.754 -3.393 -14.540 1.00 84.44 119 SER A O 1
ATOM 963 N N . ALA A 1 120 ? -3.722 -4.365 -14.582 1.00 84.56 120 ALA A N 1
ATOM 964 C CA . ALA A 1 120 ? -4.200 -5.716 -14.303 1.00 84.56 120 ALA A CA 1
ATOM 965 C C . ALA A 1 120 ? -4.947 -5.821 -12.957 1.00 84.56 120 ALA A C 1
ATOM 967 O O . ALA A 1 120 ? -5.892 -6.602 -12.846 1.00 84.56 120 ALA A O 1
ATOM 968 N N . ILE A 1 121 ? -4.600 -4.989 -11.964 1.00 87.06 121 ILE A N 1
ATOM 969 C CA . ILE A 1 121 ? -5.288 -4.946 -10.660 1.00 87.06 121 ILE A CA 1
ATOM 970 C C . ILE A 1 121 ? -6.677 -4.301 -10.768 1.00 87.06 121 ILE A C 1
ATOM 972 O O . ILE A 1 121 ? -7.528 -4.536 -9.919 1.00 87.06 121 ILE A O 1
ATOM 976 N N . PHE A 1 122 ? -6.975 -3.534 -11.818 1.00 88.06 122 PHE A N 1
ATOM 977 C CA . PHE A 1 122 ? -8.304 -2.934 -12.006 1.00 88.06 122 PHE A CA 1
ATOM 978 C C . PHE A 1 122 ? -9.307 -3.865 -12.689 1.00 88.06 122 PHE A C 1
ATOM 980 O O . PHE A 1 122 ? -10.233 -3.414 -13.363 1.00 88.06 122 PHE A O 1
ATOM 987 N N . THR A 1 123 ? -9.128 -5.168 -12.507 1.00 88.62 123 THR A N 1
ATOM 988 C CA . THR A 1 123 ? -10.026 -6.206 -13.006 1.00 88.62 123 THR A CA 1
ATOM 989 C C . THR A 1 123 ? -10.743 -6.893 -11.847 1.00 88.62 123 THR A C 1
ATOM 991 O O . THR A 1 123 ? -10.323 -6.822 -10.691 1.00 88.62 123 THR A O 1
ATOM 994 N N . THR A 1 124 ? -11.863 -7.548 -12.135 1.00 87.69 124 THR A N 1
ATOM 995 C CA . THR A 1 124 ? -12.565 -8.377 -11.149 1.00 87.69 124 THR A CA 1
ATOM 996 C C . THR A 1 124 ? -11.681 -9.572 -10.755 1.00 87.69 124 THR A C 1
ATOM 998 O O . THR A 1 124 ? -11.112 -10.205 -11.645 1.00 87.69 124 THR A O 1
ATOM 1001 N N . PRO A 1 125 ? -11.566 -9.921 -9.457 1.00 88.38 125 PRO A N 1
ATOM 1002 C CA . PRO A 1 125 ? -12.367 -9.423 -8.332 1.00 88.38 125 PRO A CA 1
ATOM 1003 C C . PRO A 1 125 ? -11.822 -8.173 -7.630 1.00 88.38 125 PRO A C 1
ATOM 1005 O O . PRO A 1 125 ? -12.547 -7.595 -6.829 1.00 88.38 125 PRO A O 1
ATOM 1008 N N . PHE A 1 126 ? -10.593 -7.744 -7.919 1.00 90.19 126 PHE A N 1
ATOM 1009 C CA . PHE A 1 126 ? -9.903 -6.668 -7.198 1.00 90.19 126 PHE A CA 1
ATOM 1010 C C . PHE A 1 126 ? -10.652 -5.331 -7.225 1.00 90.19 126 PHE A C 1
ATOM 1012 O O . PHE A 1 126 ? -10.787 -4.684 -6.185 1.00 90.19 126 PHE A O 1
ATOM 1019 N N . VAL A 1 127 ? -11.210 -4.969 -8.384 1.00 91.81 127 VAL A N 1
ATOM 1020 C CA . VAL A 1 127 ? -12.187 -3.882 -8.514 1.00 91.81 127 VAL A CA 1
ATOM 1021 C C . VAL A 1 127 ? -13.540 -4.463 -8.908 1.00 91.81 127 VAL A C 1
ATOM 1023 O O . VAL A 1 127 ? -13.680 -5.155 -9.919 1.00 91.81 127 VAL A O 1
ATOM 1026 N N . SER A 1 128 ? -14.550 -4.150 -8.102 1.00 90.81 128 SER A N 1
ATOM 1027 C CA . SER A 1 128 ? -15.947 -4.508 -8.326 1.00 90.81 128 SER A CA 1
ATOM 1028 C C . SER A 1 128 ? -16.794 -3.252 -8.499 1.00 90.81 128 SER A C 1
ATOM 1030 O O . SER A 1 128 ? -16.754 -2.343 -7.665 1.00 90.81 128 SER A O 1
ATOM 1032 N N . LEU A 1 129 ? -17.573 -3.224 -9.583 1.00 86.81 129 LEU A N 1
ATOM 1033 C CA . LEU A 1 129 ? -18.570 -2.183 -9.842 1.00 86.81 129 LEU A CA 1
ATOM 1034 C C . LEU A 1 129 ? -19.851 -2.399 -9.022 1.00 86.81 129 LEU A C 1
ATOM 1036 O O . LEU A 1 129 ? -20.541 -1.433 -8.714 1.00 86.81 129 LEU A O 1
ATOM 1040 N N . ASP A 1 130 ? -20.132 -3.645 -8.632 1.00 87.50 130 ASP A N 1
ATOM 1041 C CA . ASP A 1 130 ? -21.352 -4.030 -7.911 1.00 87.50 130 ASP A CA 1
ATOM 1042 C C . ASP A 1 130 ? -21.194 -3.953 -6.387 1.00 87.50 130 ASP A C 1
ATOM 1044 O O . ASP A 1 130 ? -22.173 -3.865 -5.648 1.00 87.50 130 ASP A O 1
ATOM 1048 N N . SER A 1 131 ? -19.956 -4.003 -5.889 1.00 92.44 131 SER A N 1
ATOM 1049 C CA . SER A 1 131 ? -19.663 -3.914 -4.462 1.00 92.44 131 SER A CA 1
ATOM 1050 C C . SER A 1 131 ? -18.426 -3.069 -4.217 1.00 92.44 131 SER A C 1
ATOM 1052 O O . SER A 1 131 ? -17.287 -3.536 -4.292 1.00 92.44 131 SER A O 1
ATOM 1054 N N . LEU A 1 132 ? -18.649 -1.808 -3.853 1.00 94.44 132 LEU A N 1
ATOM 1055 C CA . LEU A 1 132 ? -17.555 -0.910 -3.504 1.00 94.44 132 LEU A CA 1
ATOM 1056 C C . LEU A 1 132 ? -16.755 -1.446 -2.298 1.00 94.44 132 LEU A C 1
ATOM 1058 O O . LEU A 1 132 ? -15.544 -1.263 -2.246 1.00 94.44 132 LEU A O 1
ATOM 1062 N N . VAL A 1 133 ? -17.401 -2.169 -1.375 1.00 96.50 133 VAL A N 1
ATOM 1063 C CA . VAL A 1 133 ? -16.765 -2.817 -0.211 1.00 96.50 133 VAL A CA 1
ATOM 1064 C C . VAL A 1 133 ? -15.675 -3.800 -0.633 1.00 96.50 133 VAL A C 1
ATOM 1066 O O . VAL A 1 133 ? -14.589 -3.792 -0.055 1.00 96.50 133 VAL A O 1
ATOM 1069 N N . VAL A 1 134 ? -15.931 -4.605 -1.669 1.00 96.19 134 VAL A N 1
ATOM 1070 C CA . VAL A 1 134 ? -14.934 -5.532 -2.227 1.00 96.19 134 VAL A CA 1
ATOM 1071 C C . VAL A 1 134 ? -13.737 -4.754 -2.772 1.00 96.19 134 VAL A C 1
ATOM 1073 O O . VAL A 1 134 ? -12.598 -5.099 -2.467 1.00 96.19 134 VAL A O 1
ATOM 1076 N N . SER A 1 135 ? -13.985 -3.652 -3.487 1.00 96.00 135 SER A N 1
ATOM 1077 C CA . SER A 1 135 ? -12.921 -2.771 -3.989 1.00 96.00 135 SER A CA 1
ATOM 1078 C C . SER A 1 135 ? -12.095 -2.134 -2.862 1.00 96.00 135 SER A C 1
ATOM 1080 O O . SER A 1 135 ? -10.890 -1.956 -3.020 1.00 96.00 135 SER A O 1
ATOM 1082 N N . TYR A 1 136 ? -12.709 -1.802 -1.719 1.00 97.38 136 TYR A N 1
ATOM 1083 C CA . TYR A 1 136 ? -11.995 -1.333 -0.523 1.00 97.38 136 TYR A CA 1
ATOM 1084 C C . TYR A 1 136 ? -11.136 -2.442 0.102 1.00 97.38 136 TYR A C 1
ATOM 1086 O O . TYR A 1 136 ? -9.963 -2.204 0.384 1.00 97.38 136 TYR A O 1
ATOM 1094 N N . GLY A 1 137 ? -11.688 -3.646 0.283 1.00 96.75 137 GLY A N 1
ATOM 1095 C CA . GLY A 1 137 ? -10.970 -4.780 0.872 1.00 96.75 137 GLY A CA 1
ATOM 1096 C C . GLY A 1 137 ? -9.812 -5.284 0.005 1.00 96.75 137 GLY A C 1
ATOM 1097 O O . GLY A 1 137 ? -8.757 -5.619 0.534 1.00 96.75 137 GLY A O 1
ATOM 1098 N N . LEU A 1 138 ? -9.961 -5.278 -1.322 1.00 95.88 138 LEU A N 1
ATOM 1099 C CA . LEU A 1 138 ? -8.950 -5.761 -2.268 1.00 95.88 138 LEU A CA 1
ATOM 1100 C C . LEU A 1 138 ? -8.016 -4.641 -2.747 1.00 95.88 138 LEU A C 1
ATOM 1102 O O . LEU A 1 138 ? -6.978 -4.406 -2.130 1.00 95.88 138 LEU A O 1
ATOM 1106 N N . THR A 1 139 ? -8.357 -3.930 -3.829 1.00 95.19 139 THR A N 1
ATOM 1107 C CA . THR A 1 139 ? -7.484 -2.883 -4.396 1.00 95.19 139 THR A CA 1
ATOM 1108 C C . THR A 1 139 ? -7.195 -1.763 -3.402 1.00 95.19 139 THR A C 1
ATOM 1110 O O . THR A 1 139 ? -6.084 -1.239 -3.378 1.00 95.19 139 THR A O 1
ATOM 1113 N N . GLY A 1 140 ? -8.171 -1.387 -2.575 1.00 96.38 140 GLY A N 1
ATOM 1114 C CA . GLY A 1 140 ? -7.997 -0.351 -1.567 1.00 96.38 140 GLY A CA 1
ATOM 1115 C C . GLY A 1 140 ? -6.934 -0.714 -0.533 1.00 96.38 140 GLY A C 1
ATOM 1116 O O . GLY A 1 140 ? -6.098 0.132 -0.226 1.00 96.38 140 GLY A O 1
ATOM 1117 N N . SER A 1 141 ? -6.934 -1.952 -0.029 1.00 96.88 141 SER A N 1
ATOM 1118 C CA . SER A 1 141 ? -5.929 -2.400 0.942 1.00 96.88 141 SER A CA 1
ATOM 1119 C C . SER A 1 141 ? -4.543 -2.519 0.323 1.00 96.88 141 SER A C 1
ATOM 1121 O O . SER A 1 141 ? -3.577 -2.132 0.967 1.00 96.88 141 SER A O 1
ATOM 1123 N N . SER A 1 142 ? -4.432 -2.963 -0.935 1.00 95.19 142 SER A N 1
ATOM 1124 C CA . SER A 1 142 ? -3.152 -2.932 -1.654 1.00 95.19 142 SER A CA 1
ATOM 1125 C C . SER A 1 142 ? -2.660 -1.498 -1.870 1.00 95.19 142 SER A C 1
ATOM 1127 O O . SER A 1 142 ? -1.490 -1.215 -1.667 1.00 95.19 142 SER A O 1
ATOM 1129 N N . LEU A 1 143 ? -3.545 -0.553 -2.203 1.00 95.69 143 LEU A N 1
ATOM 1130 C CA . LEU A 1 143 ? -3.161 0.855 -2.329 1.00 95.69 143 LEU A CA 1
ATOM 1131 C C . LEU A 1 143 ? -2.729 1.464 -0.986 1.00 95.69 143 LEU A C 1
ATOM 1133 O O . LEU A 1 143 ? -1.763 2.219 -0.954 1.00 95.69 143 LEU A O 1
ATOM 1137 N N . GLY A 1 144 ? -3.435 1.154 0.105 1.00 96.56 144 GLY A N 1
ATOM 1138 C CA . GLY A 1 144 ? -3.036 1.553 1.455 1.00 96.56 144 GLY A CA 1
ATOM 1139 C C . GLY A 1 144 ? -1.653 1.006 1.802 1.00 96.56 144 GLY A C 1
ATOM 1140 O O . GLY A 1 144 ? -0.773 1.778 2.159 1.00 96.56 144 GLY A O 1
ATOM 1141 N N . HIS A 1 145 ? -1.445 -0.294 1.601 1.00 96.50 145 HIS A N 1
ATOM 1142 C CA . HIS A 1 145 ? -0.165 -0.970 1.800 1.00 96.50 145 HIS A CA 1
ATOM 1143 C C . HIS A 1 145 ? 0.992 -0.254 1.077 1.00 96.50 145 HIS A C 1
ATOM 1145 O O . HIS A 1 145 ? 1.942 0.182 1.725 1.00 96.50 145 HIS A O 1
ATOM 1151 N N . GLU A 1 146 ? 0.858 0.018 -0.227 1.00 95.12 146 GLU A N 1
ATOM 1152 C CA . GLU A 1 146 ? 1.915 0.722 -0.968 1.00 95.12 146 GLU A CA 1
ATOM 1153 C C . GLU A 1 146 ? 2.150 2.165 -0.504 1.00 95.12 146 GLU A C 1
ATOM 1155 O O . GLU A 1 146 ? 3.282 2.644 -0.493 1.00 95.12 146 GLU A O 1
ATOM 1160 N N . ILE A 1 147 ? 1.098 2.891 -0.112 1.00 94.44 147 ILE A N 1
ATOM 1161 C CA . ILE A 1 147 ? 1.260 4.244 0.443 1.00 94.44 147 ILE A CA 1
ATOM 1162 C C . ILE A 1 147 ? 2.060 4.182 1.747 1.00 94.44 147 ILE A C 1
ATOM 1164 O O . ILE A 1 147 ? 2.903 5.047 1.990 1.00 94.44 147 ILE A O 1
ATOM 1168 N N . LEU A 1 148 ? 1.818 3.168 2.579 1.00 94.38 148 LEU A N 1
ATOM 1169 C CA . LEU A 1 148 ? 2.460 3.042 3.881 1.00 94.38 148 LEU A CA 1
ATOM 1170 C C . LEU A 1 148 ? 3.913 2.558 3.800 1.00 94.38 148 LEU A C 1
ATOM 1172 O O . LEU A 1 148 ? 4.677 2.874 4.710 1.00 94.38 148 LEU A O 1
ATOM 1176 N N . HIS A 1 149 ? 4.363 1.965 2.688 1.00 92.19 149 HIS A N 1
ATOM 1177 C CA . HIS A 1 149 ? 5.803 1.784 2.437 1.00 92.19 149 HIS A CA 1
ATOM 1178 C C . HIS A 1 149 ? 6.584 3.104 2.376 1.00 92.19 149 HIS A C 1
ATOM 1180 O O . HIS A 1 149 ? 7.781 3.137 2.663 1.00 92.19 149 HIS A O 1
ATOM 1186 N N . ALA A 1 150 ? 5.932 4.236 2.088 1.00 87.50 150 ALA A N 1
ATOM 1187 C CA . ALA A 1 150 ? 6.592 5.534 2.210 1.00 87.50 150 ALA A CA 1
ATOM 1188 C C . ALA A 1 150 ? 7.012 5.852 3.659 1.00 87.50 150 ALA A C 1
ATOM 1190 O O . ALA A 1 150 ? 7.904 6.679 3.859 1.00 87.50 150 ALA A O 1
ATOM 1191 N N . PHE A 1 151 ? 6.407 5.192 4.648 1.00 86.94 151 PHE A N 1
ATOM 1192 C CA . PHE A 1 151 ? 6.632 5.366 6.087 1.00 86.94 151 PHE A CA 1
ATOM 1193 C C . PHE A 1 151 ? 7.113 4.098 6.780 1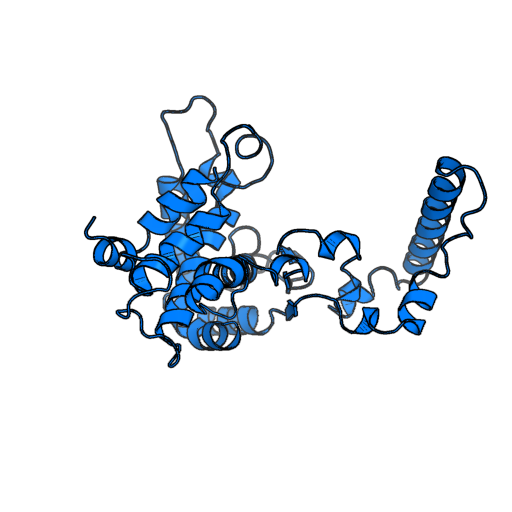.00 86.94 151 PHE A C 1
ATOM 1195 O O . PHE A 1 151 ? 7.175 4.072 8.004 1.00 86.94 151 PHE A O 1
ATOM 1202 N N . SER A 1 152 ? 7.462 3.064 6.022 1.00 84.88 152 SER A N 1
ATOM 1203 C CA . SER A 1 152 ? 7.861 1.788 6.590 1.00 84.88 152 SER A CA 1
ATOM 1204 C C . SER A 1 152 ? 9.293 1.828 7.142 1.00 84.88 152 SER A C 1
ATOM 1206 O O . SER A 1 152 ? 10.076 2.726 6.803 1.00 84.88 152 SER A O 1
ATOM 1208 N N . PRO A 1 153 ? 9.676 0.865 7.999 1.00 80.44 153 PRO A N 1
ATOM 1209 C CA . PRO A 1 153 ? 10.978 0.832 8.666 1.00 80.44 153 PRO A CA 1
ATOM 1210 C C . PRO A 1 153 ? 12.179 0.943 7.719 1.00 80.44 153 PRO A C 1
ATOM 1212 O O . PRO A 1 153 ? 13.167 1.590 8.065 1.00 80.44 153 PRO A O 1
ATOM 1215 N N . LEU A 1 154 ? 12.108 0.373 6.508 1.00 81.44 154 LEU A N 1
ATOM 1216 C CA . LEU A 1 154 ? 13.216 0.430 5.544 1.00 81.44 154 LEU A CA 1
ATOM 1217 C C . LEU A 1 154 ? 13.468 1.832 4.973 1.00 81.44 154 LEU A C 1
ATOM 1219 O O . LEU A 1 154 ? 14.581 2.113 4.498 1.00 81.44 154 LEU A O 1
ATOM 1223 N N . TRP A 1 155 ? 12.447 2.691 4.997 1.00 80.25 155 TRP A N 1
ATOM 1224 C CA . TRP A 1 155 ? 12.431 3.988 4.317 1.00 80.25 155 TRP A CA 1
ATOM 1225 C C . TRP A 1 155 ? 12.221 5.167 5.250 1.00 80.25 155 TRP A C 1
ATOM 1227 O O . TRP A 1 155 ? 12.450 6.302 4.826 1.00 80.25 155 TRP A O 1
ATOM 1237 N N . LEU A 1 156 ? 11.816 4.920 6.496 1.00 82.44 156 LEU A N 1
ATOM 1238 C CA . LEU A 1 156 ? 11.504 5.961 7.459 1.00 82.44 156 LEU A CA 1
ATOM 1239 C C . LEU A 1 156 ? 12.695 6.899 7.654 1.00 82.44 156 LEU A C 1
ATOM 1241 O O . LEU A 1 156 ? 12.543 8.104 7.529 1.00 82.44 156 LEU A O 1
ATOM 1245 N N . GLU A 1 157 ? 13.894 6.371 7.874 1.00 79.50 157 GLU A N 1
ATOM 1246 C CA . GLU A 1 157 ? 15.087 7.194 8.096 1.00 79.50 157 GLU A CA 1
ATOM 1247 C C . GLU A 1 157 ? 15.719 7.733 6.807 1.00 79.50 157 GLU A C 1
ATOM 1249 O O . GLU A 1 157 ? 16.775 8.349 6.872 1.00 79.50 157 GLU A O 1
ATOM 1254 N N . LYS A 1 158 ? 15.135 7.489 5.629 1.00 78.81 158 LYS A N 1
ATOM 1255 C CA . LYS A 1 158 ? 15.737 7.854 4.341 1.00 78.81 158 LYS A CA 1
ATOM 1256 C C . LYS A 1 158 ? 14.937 8.934 3.636 1.00 78.81 158 LYS A C 1
ATOM 1258 O O . LYS A 1 158 ? 13.704 8.918 3.628 1.00 78.81 158 LYS A O 1
ATOM 1263 N N . ASP A 1 159 ? 15.634 9.858 2.992 1.00 72.50 159 ASP A N 1
ATOM 1264 C CA . ASP A 1 159 ? 15.017 10.770 2.037 1.00 72.50 159 ASP A CA 1
ATOM 1265 C C . ASP A 1 159 ? 14.728 10.031 0.710 1.00 72.50 159 ASP A C 1
ATOM 1267 O O . ASP A 1 159 ? 15.129 8.874 0.539 1.00 72.50 159 ASP A O 1
ATOM 1271 N N . PRO A 1 160 ? 14.039 10.661 -0.258 1.00 64.25 160 PRO A N 1
ATOM 1272 C CA . PRO A 1 160 ? 13.816 10.050 -1.567 1.00 64.25 160 PRO A CA 1
ATOM 1273 C C . PRO A 1 160 ? 15.098 9.731 -2.354 1.00 64.25 160 PRO A C 1
ATOM 1275 O O . PRO A 1 160 ? 15.025 9.001 -3.329 1.00 64.25 160 PRO A O 1
ATOM 1278 N N . SER A 1 161 ? 16.273 10.247 -1.975 1.00 65.44 161 SER A N 1
ATOM 1279 C CA . SER A 1 161 ? 17.556 9.849 -2.578 1.00 65.44 161 SER A CA 1
ATOM 1280 C C . SER A 1 161 ? 18.170 8.606 -1.915 1.00 65.44 161 SER A C 1
ATOM 1282 O O . SER A 1 161 ? 19.184 8.089 -2.379 1.00 65.44 161 SER A O 1
ATOM 1284 N N . GLY A 1 162 ? 17.540 8.094 -0.852 1.00 69.12 162 GLY A N 1
ATOM 1285 C CA . GLY A 1 162 ? 18.013 6.957 -0.069 1.00 69.12 162 GLY A CA 1
ATOM 1286 C C . GLY A 1 162 ? 19.035 7.333 1.007 1.00 69.12 162 GLY A C 1
ATOM 1287 O O . GLY A 1 162 ? 19.559 6.437 1.672 1.00 69.12 162 GLY A O 1
ATOM 1288 N N . VAL A 1 163 ? 19.317 8.626 1.197 1.00 77.44 163 VAL A N 1
ATOM 1289 C CA . VAL A 1 163 ? 20.276 9.117 2.195 1.00 77.44 163 VAL A CA 1
ATOM 1290 C C . VAL A 1 163 ? 19.609 9.161 3.562 1.00 77.44 163 VAL A C 1
ATOM 1292 O O . VAL A 1 163 ? 18.472 9.621 3.688 1.00 77.44 163 VAL A O 1
ATOM 1295 N N . LYS A 1 164 ? 20.321 8.689 4.596 1.00 79.75 164 LYS A N 1
ATOM 1296 C CA . LYS A 1 164 ? 19.834 8.750 5.975 1.00 79.75 164 LYS A CA 1
ATOM 1297 C C . LYS A 1 164 ? 19.671 10.210 6.403 1.00 79.75 164 LYS A C 1
ATOM 1299 O O . LYS A 1 164 ? 20.620 10.988 6.342 1.00 79.75 164 LYS A O 1
ATOM 1304 N N . VAL A 1 165 ? 18.472 10.561 6.840 1.00 81.38 165 VAL A N 1
ATOM 1305 C CA . VAL A 1 165 ? 18.093 11.892 7.306 1.00 81.38 165 VAL A CA 1
ATOM 1306 C C . VAL A 1 165 ? 17.315 11.773 8.606 1.00 81.38 165 VAL A C 1
ATOM 1308 O O . VAL A 1 165 ? 16.331 11.044 8.708 1.00 81.38 165 VAL A O 1
ATOM 1311 N N . GLU A 1 166 ? 17.727 12.543 9.602 1.00 80.31 166 GLU A N 1
ATOM 1312 C CA . GLU A 1 166 ? 16.981 12.686 10.846 1.00 80.31 166 GLU A CA 1
ATOM 1313 C C . GLU A 1 166 ? 15.922 13.769 10.652 1.00 80.31 166 GLU A C 1
ATOM 1315 O O . GLU A 1 166 ? 16.207 14.970 10.629 1.00 80.31 166 GLU A O 1
ATOM 1320 N N . TRP A 1 167 ? 14.679 13.348 10.429 1.00 82.50 167 TRP A N 1
ATOM 1321 C CA . TRP A 1 167 ? 13.572 14.280 10.225 1.00 82.50 167 TRP A CA 1
ATOM 1322 C C . TRP A 1 167 ? 12.475 14.187 11.287 1.00 82.50 167 TRP A C 1
ATOM 1324 O O . TRP A 1 167 ? 11.690 15.129 11.374 1.00 82.50 167 TRP A O 1
ATOM 1334 N N . MET A 1 168 ? 12.457 13.164 12.140 1.00 87.00 168 MET A N 1
ATOM 1335 C CA . MET A 1 168 ? 11.597 13.096 13.332 1.00 87.00 168 MET A CA 1
ATOM 1336 C C . MET A 1 168 ? 12.340 13.557 14.586 1.00 87.00 168 MET A C 1
ATOM 1338 O O . MET A 1 168 ? 13.566 13.621 14.591 1.00 87.00 168 MET A O 1
ATOM 1342 N N . THR A 1 169 ? 11.594 13.911 15.632 1.00 90.75 169 THR A N 1
ATOM 1343 C CA . THR A 1 169 ? 12.176 14.084 16.971 1.00 90.75 169 THR A CA 1
ATOM 1344 C C . THR A 1 169 ? 12.461 12.724 17.605 1.00 90.75 169 THR A C 1
ATOM 1346 O O . THR A 1 169 ? 11.796 11.741 17.266 1.00 90.75 169 THR A O 1
ATOM 1349 N N . ASP A 1 170 ? 13.371 12.692 18.580 1.00 91.62 170 ASP A N 1
ATOM 1350 C CA . ASP A 1 170 ? 13.702 11.484 19.347 1.00 91.62 170 ASP A CA 1
ATOM 1351 C C . ASP A 1 170 ? 12.454 10.831 19.948 1.00 91.62 170 ASP A C 1
ATOM 1353 O O . ASP A 1 170 ? 12.266 9.627 19.830 1.00 91.62 170 ASP A O 1
ATOM 1357 N N . LYS A 1 171 ? 11.525 11.635 20.485 1.00 92.00 171 LYS A N 1
ATOM 1358 C CA . LYS A 1 171 ? 10.275 11.123 21.055 1.00 92.00 171 LYS A CA 1
ATOM 1359 C C . LYS A 1 171 ? 9.420 10.385 20.021 1.00 92.00 171 LYS A C 1
ATOM 1361 O O . LYS A 1 171 ? 8.934 9.294 20.292 1.00 92.00 171 LYS A O 1
ATOM 1366 N N . THR A 1 172 ? 9.191 10.987 18.853 1.00 92.25 172 THR A N 1
ATOM 1367 C CA . THR A 1 172 ? 8.394 10.327 17.804 1.00 92.25 172 THR A CA 1
ATOM 1368 C C . THR A 1 172 ? 9.112 9.088 17.273 1.00 92.25 172 THR A C 1
ATOM 1370 O O . THR A 1 172 ? 8.461 8.108 16.923 1.00 92.25 172 THR A O 1
ATOM 1373 N N . PHE A 1 173 ? 10.440 9.125 17.210 1.00 90.81 173 PHE A N 1
ATOM 1374 C CA . PHE A 1 173 ? 11.246 7.989 16.790 1.00 90.81 173 PHE A CA 1
ATOM 1375 C C . PHE A 1 173 ? 11.137 6.817 17.779 1.00 90.81 173 PHE A C 1
ATOM 1377 O O . PHE A 1 173 ? 10.863 5.696 17.360 1.00 90.81 173 PHE A O 1
ATOM 1384 N N . GLU A 1 174 ? 11.246 7.081 19.083 1.00 92.31 174 GLU A N 1
ATOM 1385 C CA . GLU A 1 174 ? 11.011 6.100 20.151 1.00 92.31 174 GLU A CA 1
ATOM 1386 C C . GLU A 1 174 ? 9.589 5.523 20.086 1.00 92.31 174 GLU A C 1
ATOM 1388 O O . GLU A 1 174 ? 9.424 4.306 20.026 1.00 92.31 174 GLU A O 1
ATOM 1393 N N . ASP A 1 175 ? 8.569 6.388 19.999 1.00 92.62 175 ASP A N 1
ATOM 1394 C CA . ASP A 1 175 ? 7.164 5.974 19.897 1.00 92.62 175 ASP A CA 1
ATOM 1395 C C . ASP A 1 175 ? 6.938 5.089 18.640 1.00 92.62 175 ASP A C 1
ATOM 1397 O O . ASP A 1 175 ? 6.144 4.143 18.659 1.00 92.62 175 ASP A O 1
ATOM 1401 N N . TYR A 1 176 ? 7.627 5.366 17.527 1.00 91.81 176 TYR A N 1
ATOM 1402 C CA . TYR A 1 176 ? 7.565 4.536 16.319 1.00 91.81 176 TYR A CA 1
ATOM 1403 C C . TYR A 1 176 ? 8.207 3.161 16.532 1.00 91.81 176 TYR A C 1
ATOM 1405 O O . TYR A 1 176 ? 7.602 2.147 16.183 1.00 91.81 176 TYR A O 1
ATOM 1413 N N . HIS A 1 177 ? 9.400 3.115 17.127 1.00 92.12 177 HIS A N 1
ATOM 1414 C CA . HIS A 1 177 ? 10.108 1.863 17.385 1.00 92.12 177 HIS A CA 1
ATOM 1415 C C . HIS A 1 177 ? 9.368 0.957 18.371 1.00 92.12 177 HIS A C 1
ATOM 1417 O O . HIS A 1 177 ? 9.261 -0.234 18.105 1.00 92.12 177 HIS A O 1
ATOM 1423 N N . GLU A 1 178 ? 8.736 1.510 19.408 1.00 94.06 178 GLU A N 1
ATOM 1424 C CA . GLU A 1 178 ? 7.896 0.735 20.335 1.00 94.06 178 GLU A CA 1
ATOM 1425 C C . GLU A 1 178 ? 6.744 0.012 19.605 1.00 94.06 178 GLU A C 1
ATOM 1427 O O . GLU A 1 178 ? 6.405 -1.135 19.904 1.00 94.06 178 GLU A O 1
ATOM 1432 N N . ARG A 1 179 ? 6.154 0.654 18.586 1.00 92.94 179 ARG A N 1
ATOM 1433 C CA . ARG A 1 179 ? 5.110 0.034 17.748 1.00 92.94 179 ARG A CA 1
ATOM 1434 C C . ARG A 1 179 ? 5.674 -1.064 16.851 1.00 92.94 179 ARG A C 1
ATOM 1436 O O . ARG A 1 179 ? 4.997 -2.066 16.632 1.00 92.94 179 ARG A O 1
ATOM 1443 N N . LEU A 1 180 ? 6.887 -0.883 16.327 1.00 92.88 180 LEU A N 1
ATOM 1444 C CA . LEU A 1 180 ? 7.561 -1.916 15.544 1.00 92.88 180 LEU A CA 1
ATOM 1445 C C . LEU A 1 180 ? 7.926 -3.128 16.392 1.00 92.88 180 LEU A C 1
ATOM 1447 O O . LEU A 1 180 ? 7.736 -4.245 15.925 1.00 92.88 180 LEU A O 1
ATOM 1451 N N . ASP A 1 181 ? 8.384 -2.923 17.625 1.00 93.31 181 ASP A N 1
ATOM 1452 C CA . ASP A 1 181 ? 8.719 -4.012 18.543 1.00 93.31 181 ASP A CA 1
ATOM 1453 C C . ASP A 1 181 ? 7.488 -4.889 18.822 1.00 93.31 181 ASP A C 1
ATOM 1455 O O . ASP A 1 181 ? 7.571 -6.113 18.756 1.00 93.31 181 ASP A O 1
ATOM 1459 N N . CYS A 1 182 ? 6.305 -4.281 18.974 1.00 93.69 182 CYS A N 1
ATOM 1460 C CA . CYS A 1 182 ? 5.041 -5.018 19.080 1.00 93.69 182 CYS A CA 1
ATOM 1461 C C . CYS A 1 182 ? 4.751 -5.892 17.839 1.00 93.69 182 CYS A C 1
ATOM 1463 O O . CYS A 1 182 ? 4.316 -7.040 17.967 1.00 93.69 182 CYS A O 1
AT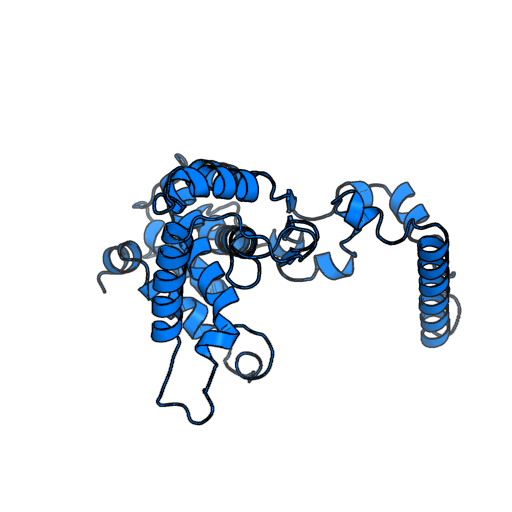OM 1465 N N . LEU A 1 183 ? 5.023 -5.387 16.628 1.00 93.50 183 LEU A N 1
ATOM 1466 C CA . LEU A 1 183 ? 4.884 -6.176 15.398 1.00 93.50 183 LEU A CA 1
ATOM 1467 C C . LEU A 1 183 ? 5.938 -7.285 15.309 1.00 93.50 183 LEU A C 1
ATOM 1469 O O . LEU A 1 183 ? 5.615 -8.399 14.900 1.00 93.50 183 LEU A O 1
ATOM 1473 N N . ILE A 1 184 ? 7.183 -7.017 15.706 1.00 91.75 184 ILE A N 1
ATOM 1474 C CA . ILE A 1 184 ? 8.240 -8.032 15.755 1.00 91.75 184 ILE A CA 1
ATOM 1475 C C . ILE A 1 184 ? 7.801 -9.176 16.671 1.00 91.75 184 ILE A C 1
ATOM 1477 O O . ILE A 1 184 ? 7.846 -10.334 16.254 1.00 91.75 184 ILE A O 1
ATOM 1481 N N . ASP A 1 185 ? 7.313 -8.856 17.868 1.00 91.38 185 ASP A N 1
ATOM 1482 C CA . ASP A 1 185 ? 6.841 -9.837 18.844 1.00 91.38 185 ASP A CA 1
ATOM 1483 C C . ASP A 1 185 ? 5.636 -10.632 18.324 1.00 91.38 185 ASP A C 1
ATOM 1485 O O . ASP A 1 185 ? 5.602 -11.855 18.458 1.00 91.38 185 ASP A O 1
ATOM 1489 N N . GLN A 1 186 ? 4.676 -9.977 17.660 1.00 92.19 186 GLN A N 1
ATOM 1490 C CA . GLN A 1 186 ? 3.511 -10.643 17.063 1.00 92.19 186 GLN A CA 1
ATOM 1491 C C . GLN A 1 186 ? 3.903 -11.657 15.972 1.00 92.19 186 GLN A C 1
ATOM 1493 O O . GLN A 1 186 ? 3.263 -12.706 15.804 1.00 92.19 186 GLN A O 1
ATOM 1498 N N . TYR A 1 187 ? 4.926 -11.340 15.179 1.00 89.38 187 TYR A N 1
ATOM 1499 C CA . TYR A 1 187 ? 5.353 -12.176 14.058 1.00 89.38 187 TYR A CA 1
ATOM 1500 C C . TYR A 1 187 ? 6.423 -13.201 14.426 1.00 89.38 187 TYR A C 1
ATOM 1502 O O . TYR A 1 187 ? 6.649 -14.120 13.643 1.00 89.38 187 TYR A O 1
ATOM 1510 N N . ASN A 1 188 ? 7.021 -13.093 15.608 1.00 86.12 188 ASN A N 1
ATOM 1511 C CA . ASN A 1 188 ? 8.003 -14.041 16.109 1.00 86.12 188 ASN A CA 1
ATOM 1512 C C . ASN A 1 188 ? 7.335 -15.382 16.462 1.00 86.12 188 ASN A C 1
ATOM 1514 O O . ASN A 1 188 ? 6.373 -15.404 17.233 1.00 86.12 188 ASN A O 1
ATOM 1518 N N . ASN A 1 189 ? 7.833 -16.501 15.929 1.00 74.75 189 ASN A N 1
ATOM 1519 C CA . ASN A 1 189 ? 7.392 -17.832 16.334 1.00 74.75 189 ASN A CA 1
ATOM 1520 C C . ASN A 1 189 ? 8.580 -18.648 16.882 1.00 74.75 189 ASN A C 1
ATOM 1522 O O . ASN A 1 189 ? 9.342 -19.248 16.120 1.00 74.75 189 ASN A O 1
ATOM 1526 N N . PRO A 1 190 ? 8.749 -18.703 18.218 1.00 66.75 190 PRO A N 1
ATOM 1527 C CA . PRO A 1 190 ? 9.893 -19.375 18.831 1.00 66.75 190 PRO A CA 1
ATOM 1528 C C . PRO A 1 190 ? 9.882 -20.897 18.623 1.00 66.75 190 PRO A C 1
ATOM 1530 O O . PRO A 1 190 ? 10.921 -21.538 18.785 1.00 66.75 190 PRO A O 1
ATOM 1533 N N . ASP A 1 191 ? 8.733 -21.475 18.255 1.00 65.75 191 ASP A N 1
ATOM 1534 C CA . ASP A 1 191 ? 8.554 -22.917 18.094 1.00 65.75 191 ASP A CA 1
ATOM 1535 C C . ASP A 1 191 ? 8.996 -23.435 16.717 1.00 65.75 191 ASP A C 1
ATOM 1537 O O . ASP A 1 191 ? 8.978 -24.649 16.495 1.00 65.75 191 ASP A O 1
ATOM 1541 N N . VAL A 1 192 ? 9.422 -22.558 15.795 1.00 63.09 192 VAL A N 1
ATOM 1542 C CA . VAL A 1 192 ? 9.947 -22.977 14.490 1.00 63.09 192 VAL A CA 1
ATOM 1543 C C . VAL A 1 192 ? 11.479 -22.892 14.459 1.00 63.09 192 VAL A C 1
ATOM 1545 O O . VAL A 1 192 ? 12.063 -21.806 14.426 1.00 63.09 192 VAL A O 1
ATOM 1548 N N . PRO A 1 193 ? 12.187 -24.037 14.446 1.00 54.12 193 PRO A N 1
ATOM 1549 C CA . PRO A 1 193 ? 13.644 -24.051 14.405 1.00 54.12 193 PRO A CA 1
ATOM 1550 C C . PRO A 1 193 ? 14.179 -23.367 13.139 1.00 54.12 193 PRO A C 1
ATOM 1552 O O . PRO A 1 193 ? 13.848 -23.764 12.025 1.00 54.12 193 PRO A O 1
ATOM 1555 N N . GLY A 1 194 ? 15.052 -22.371 13.308 1.00 57.41 194 GLY A N 1
ATOM 1556 C CA . GLY A 1 194 ? 15.648 -21.620 12.195 1.00 57.41 194 GLY A CA 1
ATOM 1557 C C . GLY A 1 194 ? 14.932 -20.315 11.832 1.00 57.41 194 GLY A C 1
ATOM 1558 O O . GLY A 1 194 ? 15.423 -19.607 10.960 1.00 57.41 194 GLY A O 1
ATOM 1559 N N . GLU A 1 195 ? 13.852 -19.948 12.533 1.00 61.00 195 GLU A N 1
ATOM 1560 C CA . GLU A 1 195 ? 13.141 -18.665 12.369 1.00 61.00 195 GLU A CA 1
ATOM 1561 C C . GLU A 1 195 ? 13.875 -17.436 12.931 1.00 61.00 195 GLU A C 1
ATOM 1563 O O . GLU A 1 195 ? 13.329 -16.334 12.919 1.00 61.00 195 GLU A O 1
ATOM 1568 N N . GLY A 1 196 ? 15.114 -17.578 13.413 1.00 59.50 196 GLY A N 1
ATOM 1569 C CA . GLY A 1 196 ? 15.898 -16.444 13.900 1.00 59.50 196 GLY A CA 1
ATOM 1570 C C . GLY A 1 196 ? 15.973 -15.346 12.834 1.00 59.50 196 GLY A C 1
ATOM 1571 O O . GLY A 1 196 ? 16.695 -15.502 11.851 1.00 59.50 196 GLY A O 1
ATOM 1572 N N . ASN A 1 197 ? 15.235 -14.252 13.060 1.00 71.94 197 ASN A N 1
ATOM 1573 C CA . ASN A 1 197 ? 15.009 -13.083 12.194 1.00 71.94 197 ASN A CA 1
ATOM 1574 C C . ASN A 1 197 ? 13.779 -13.099 11.259 1.00 71.94 197 ASN A C 1
ATOM 1576 O O . ASN A 1 197 ? 13.626 -12.128 10.529 1.00 71.94 197 ASN A O 1
ATOM 1580 N N . TYR A 1 198 ? 12.874 -14.084 11.266 1.00 77.31 198 TYR A N 1
ATOM 1581 C CA . TYR A 1 198 ? 11.674 -14.067 10.399 1.00 77.31 198 TYR A CA 1
ATOM 1582 C C . TYR A 1 198 ? 10.801 -12.817 10.611 1.00 77.31 198 TYR A C 1
ATOM 1584 O O . TYR A 1 198 ? 10.442 -12.128 9.653 1.00 77.31 198 TYR A O 1
ATOM 1592 N N . SER A 1 199 ? 10.522 -12.467 11.866 1.00 83.00 199 SER A N 1
ATOM 1593 C CA . SER A 1 199 ? 9.748 -11.271 12.217 1.00 83.00 199 SER A CA 1
ATOM 1594 C C . SER A 1 199 ? 10.423 -9.972 11.770 1.00 83.00 199 SER A C 1
ATOM 1596 O O . SER A 1 199 ? 9.754 -9.064 11.287 1.00 83.00 199 SER A O 1
ATOM 1598 N N . VAL A 1 200 ? 11.755 -9.902 11.855 1.00 86.25 200 VAL A N 1
ATOM 1599 C CA . VAL A 1 200 ? 12.550 -8.751 11.398 1.00 86.25 200 VAL A CA 1
ATOM 1600 C C . VAL A 1 200 ? 12.603 -8.684 9.869 1.00 86.25 200 VAL A C 1
ATOM 1602 O O . VAL A 1 200 ? 12.460 -7.608 9.293 1.00 86.25 200 VAL A O 1
ATOM 1605 N N . LEU A 1 201 ? 12.768 -9.827 9.197 1.00 85.62 201 LEU A N 1
ATOM 1606 C CA . LEU A 1 201 ? 12.814 -9.935 7.736 1.00 85.62 201 LEU A CA 1
ATOM 1607 C C . LEU A 1 201 ? 11.493 -9.530 7.078 1.00 85.62 201 LEU A C 1
ATOM 1609 O O . LEU A 1 201 ? 11.507 -9.061 5.945 1.00 85.62 201 LEU A O 1
ATOM 1613 N N . THR A 1 202 ? 10.374 -9.718 7.779 1.00 88.25 202 THR A N 1
ATOM 1614 C CA . THR A 1 202 ? 9.021 -9.436 7.278 1.00 88.25 202 THR A CA 1
ATOM 1615 C C . THR A 1 202 ? 8.442 -8.117 7.783 1.00 88.25 202 THR A C 1
ATOM 1617 O O . THR A 1 202 ? 7.356 -7.717 7.372 1.00 88.25 202 THR A O 1
ATOM 1620 N N . LEU A 1 203 ? 9.173 -7.402 8.645 1.00 91.44 203 LEU A N 1
ATOM 1621 C CA . LEU A 1 203 ? 8.673 -6.235 9.369 1.00 91.44 203 LEU A CA 1
ATOM 1622 C C . LEU A 1 203 ? 8.171 -5.108 8.459 1.00 91.44 203 LEU A C 1
ATOM 1624 O O . LEU A 1 203 ? 7.164 -4.480 8.778 1.00 91.44 203 LEU A O 1
ATOM 1628 N N . ASP A 1 204 ? 8.852 -4.854 7.337 1.00 91.81 204 ASP A N 1
ATOM 1629 C CA . ASP A 1 204 ? 8.466 -3.788 6.403 1.00 91.81 204 ASP A CA 1
ATOM 1630 C C . ASP A 1 204 ? 7.078 -4.032 5.797 1.00 91.81 204 ASP A C 1
ATOM 1632 O O . ASP A 1 204 ? 6.225 -3.146 5.783 1.00 91.81 204 ASP A O 1
ATOM 1636 N N . GLU A 1 205 ? 6.842 -5.276 5.388 1.00 93.12 205 GLU A N 1
ATOM 1637 C CA . GLU A 1 205 ? 5.598 -5.754 4.793 1.00 93.12 205 GLU A CA 1
ATOM 1638 C C . GLU A 1 205 ? 4.478 -5.875 5.828 1.00 93.12 205 GLU A C 1
ATOM 1640 O O . GLU A 1 205 ? 3.349 -5.450 5.580 1.00 93.12 205 GLU A O 1
ATOM 1645 N N . ASN A 1 206 ? 4.797 -6.387 7.020 1.00 94.19 206 ASN A N 1
ATOM 1646 C CA . ASN A 1 206 ? 3.840 -6.516 8.118 1.00 94.19 206 ASN A CA 1
ATOM 1647 C C . ASN A 1 206 ? 3.355 -5.137 8.587 1.00 94.19 206 ASN A C 1
ATOM 1649 O O . ASN A 1 206 ? 2.162 -4.947 8.827 1.00 94.19 206 ASN A O 1
ATOM 1653 N N . TYR A 1 207 ? 4.267 -4.160 8.679 1.00 95.69 207 TYR A N 1
ATOM 1654 C CA . TYR A 1 207 ? 3.918 -2.770 8.963 1.00 95.69 207 TYR A CA 1
ATOM 1655 C C . TYR A 1 207 ? 2.974 -2.213 7.892 1.00 95.69 207 TYR A C 1
ATOM 1657 O O . TYR A 1 207 ? 1.918 -1.671 8.226 1.00 95.69 207 TYR A O 1
ATOM 1665 N N . ALA A 1 208 ? 3.329 -2.370 6.613 1.00 95.56 208 ALA A N 1
ATOM 1666 C CA . ALA A 1 208 ? 2.536 -1.858 5.502 1.00 95.56 208 ALA A CA 1
ATOM 1667 C C . ALA A 1 208 ? 1.144 -2.511 5.430 1.00 95.56 208 ALA A C 1
ATOM 1669 O O . ALA A 1 208 ? 0.157 -1.822 5.173 1.00 95.56 208 ALA A O 1
ATOM 1670 N N . ASP A 1 209 ? 1.022 -3.809 5.722 1.00 97.19 209 ASP A N 1
ATOM 1671 C CA . ASP A 1 209 ? -0.271 -4.490 5.811 1.00 97.19 209 ASP A CA 1
ATOM 1672 C C . ASP A 1 209 ? -1.156 -3.944 6.933 1.00 97.19 209 ASP A C 1
ATOM 1674 O O . ASP A 1 209 ? -2.325 -3.640 6.688 1.00 97.19 209 ASP A O 1
ATOM 1678 N N . VAL A 1 210 ? -0.617 -3.804 8.148 1.00 97.00 210 VAL A N 1
ATOM 1679 C CA . VAL A 1 210 ? -1.388 -3.333 9.308 1.00 97.00 210 VAL A CA 1
ATOM 1680 C C . VAL A 1 210 ? -1.775 -1.867 9.133 1.00 97.00 210 VAL A C 1
ATOM 1682 O O . VAL A 1 210 ? -2.963 -1.539 9.126 1.00 97.00 210 VAL A O 1
ATOM 1685 N N . ALA A 1 211 ? -0.801 -0.983 8.919 1.00 95.62 211 ALA A N 1
ATOM 1686 C CA . ALA A 1 211 ? -1.060 0.448 8.782 1.00 95.62 211 ALA A CA 1
ATOM 1687 C C . ALA A 1 211 ? -1.881 0.762 7.515 1.00 95.62 211 ALA A C 1
ATOM 1689 O O . ALA A 1 211 ? -2.749 1.640 7.517 1.00 95.62 211 ALA A O 1
ATOM 1690 N N . GLY A 1 212 ? -1.653 0.018 6.428 1.00 96.81 212 GLY A N 1
ATOM 1691 C CA . GLY A 1 212 ? -2.417 0.135 5.190 1.00 96.81 212 GLY A CA 1
ATOM 1692 C C . GLY A 1 212 ? -3.868 -0.302 5.349 1.00 96.81 212 GLY A C 1
ATOM 1693 O O . GLY A 1 212 ? -4.768 0.389 4.855 1.00 96.81 212 GLY A O 1
ATOM 1694 N N . LEU A 1 213 ? -4.114 -1.405 6.068 1.00 97.75 213 LEU A N 1
ATOM 1695 C CA . LEU A 1 213 ? -5.471 -1.865 6.344 1.00 97.75 213 LEU A CA 1
ATOM 1696 C C . LEU A 1 213 ? -6.225 -0.889 7.259 1.00 97.75 213 LEU A C 1
ATOM 1698 O O . LEU A 1 213 ? -7.403 -0.622 7.023 1.00 97.75 213 LEU A O 1
ATOM 1702 N N . GLU A 1 214 ? -5.549 -0.297 8.245 1.00 96.50 214 GLU A N 1
ATOM 1703 C CA . GLU A 1 214 ? -6.114 0.746 9.110 1.00 96.50 214 GLU A CA 1
ATOM 1704 C C . GLU A 1 214 ? -6.554 1.972 8.311 1.00 96.50 214 GLU A C 1
ATOM 1706 O O . GLU A 1 214 ? -7.707 2.408 8.407 1.00 96.50 214 GLU A O 1
ATOM 1711 N N . LEU A 1 215 ? -5.673 2.473 7.444 1.00 97.06 215 LEU A N 1
ATOM 1712 C CA . LEU A 1 215 ? -5.963 3.616 6.590 1.00 97.06 215 LEU A CA 1
ATOM 1713 C C . LEU A 1 215 ? -7.159 3.360 5.664 1.00 97.06 215 LEU A C 1
ATOM 1715 O O . LEU A 1 215 ? -8.074 4.187 5.577 1.00 97.06 215 LEU A O 1
ATOM 1719 N N . VAL A 1 216 ? -7.171 2.226 4.954 1.00 97.75 216 VAL A N 1
ATOM 1720 C CA . VAL A 1 216 ? -8.256 1.922 4.011 1.00 97.75 216 VAL A CA 1
ATOM 1721 C C . VAL A 1 216 ? -9.571 1.638 4.737 1.00 97.75 216 VAL A C 1
ATOM 1723 O O . VAL A 1 216 ? -10.634 2.019 4.242 1.00 97.75 216 VAL A O 1
ATOM 1726 N N . ARG A 1 217 ? -9.519 1.026 5.926 1.00 97.31 217 ARG A N 1
ATOM 1727 C CA . ARG A 1 217 ? -10.698 0.766 6.752 1.00 97.31 217 ARG A CA 1
ATOM 1728 C C . ARG A 1 217 ? -11.349 2.073 7.188 1.00 97.31 217 ARG A C 1
ATOM 1730 O O . ARG A 1 217 ? -12.542 2.263 6.949 1.00 97.31 217 ARG A O 1
ATOM 1737 N N . ALA A 1 218 ? -10.567 3.005 7.726 1.00 96.94 218 ALA A N 1
ATOM 1738 C CA . ALA A 1 218 ? -11.054 4.335 8.083 1.00 96.94 218 ALA A CA 1
ATOM 1739 C C . ALA A 1 218 ? -11.583 5.100 6.848 1.00 96.94 218 ALA A C 1
ATOM 1741 O O . ALA A 1 218 ? -12.608 5.790 6.901 1.00 96.94 218 ALA A O 1
ATOM 1742 N N . ALA A 1 219 ? -10.940 4.937 5.687 1.00 97.62 219 ALA A N 1
ATOM 1743 C CA . ALA A 1 219 ? -11.403 5.522 4.427 1.00 97.62 219 ALA A CA 1
ATOM 1744 C C . ALA A 1 219 ? -12.728 4.929 3.926 1.00 97.62 219 ALA A C 1
ATOM 1746 O O . ALA A 1 219 ? -13.472 5.618 3.226 1.00 97.62 219 ALA A O 1
ATOM 1747 N N . MET A 1 220 ? -13.020 3.670 4.256 1.00 97.06 220 MET A N 1
ATOM 1748 C CA . MET A 1 220 ? -14.303 3.034 3.967 1.00 97.06 220 MET A CA 1
ATOM 1749 C C . MET A 1 220 ? -15.389 3.531 4.920 1.00 97.06 220 MET A C 1
ATOM 1751 O O . MET A 1 220 ? -16.477 3.879 4.479 1.00 97.06 220 MET A O 1
ATOM 1755 N N . GLN A 1 221 ? -15.079 3.616 6.216 1.00 95.81 221 GLN A N 1
ATOM 1756 C CA . GLN A 1 221 ? -16.011 4.090 7.245 1.00 95.81 221 GLN A CA 1
ATOM 1757 C C . GLN A 1 221 ? -16.413 5.561 7.047 1.00 95.81 221 GLN A C 1
ATOM 1759 O O . GLN A 1 221 ? -17.523 5.951 7.393 1.00 95.81 221 GLN A O 1
ATOM 1764 N N . SER A 1 222 ? -15.524 6.376 6.473 1.00 95.81 222 SER A N 1
ATOM 1765 C CA . SER A 1 222 ? -15.778 7.789 6.144 1.00 95.81 222 SER A CA 1
ATOM 1766 C C . SER A 1 222 ? -16.403 8.017 4.759 1.00 95.81 222 SER A C 1
ATOM 1768 O O . SER A 1 222 ? -16.620 9.166 4.344 1.00 95.81 222 SER A O 1
ATOM 1770 N N . ASP A 1 223 ? -16.657 6.951 3.998 1.00 95.56 223 ASP A N 1
ATOM 1771 C CA . ASP A 1 223 ? -17.306 7.058 2.698 1.00 95.56 223 ASP A CA 1
ATOM 1772 C C . ASP A 1 223 ? -18.835 7.119 2.880 1.00 95.56 223 ASP A C 1
ATOM 1774 O O . ASP A 1 223 ? -19.428 6.143 3.333 1.00 95.56 223 ASP A O 1
ATOM 1778 N N . PRO A 1 224 ? -19.508 8.233 2.524 1.00 93.38 224 PRO A N 1
ATOM 1779 C CA . PRO A 1 224 ? -20.962 8.345 2.652 1.00 93.38 224 PRO A CA 1
ATOM 1780 C C . PRO A 1 224 ? -21.726 7.365 1.752 1.00 93.38 224 PRO A C 1
ATOM 1782 O O . PRO A 1 224 ? -22.917 7.163 1.960 1.00 93.38 224 PRO A O 1
ATOM 1785 N N . CYS A 1 225 ? -21.065 6.760 0.762 1.00 90.88 225 CYS A N 1
ATOM 1786 C CA . CYS A 1 225 ? -21.645 5.709 -0.067 1.00 90.88 225 CYS A CA 1
ATOM 1787 C C . CYS A 1 225 ? -21.647 4.332 0.624 1.00 90.88 225 CYS A C 1
ATOM 1789 O O . CYS A 1 225 ? -22.101 3.360 0.021 1.00 90.88 225 CYS A O 1
ATOM 1791 N N . MET A 1 226 ? -21.110 4.219 1.846 1.00 94.19 226 MET A N 1
ATOM 1792 C CA . MET A 1 226 ? -20.996 2.955 2.570 1.00 94.19 226 MET A CA 1
ATOM 1793 C C . MET A 1 226 ? -22.042 2.796 3.663 1.00 94.19 226 MET A C 1
ATOM 1795 O O . MET A 1 226 ? -22.034 3.489 4.677 1.00 94.19 226 MET A O 1
ATOM 1799 N N . GLU A 1 227 ? -22.866 1.764 3.512 1.00 94.25 227 GLU A N 1
ATOM 1800 C CA . GLU A 1 227 ? -23.751 1.271 4.562 1.00 94.25 227 GLU A CA 1
ATOM 1801 C C . GLU A 1 227 ? -23.142 0.013 5.189 1.00 94.25 227 GLU A C 1
ATOM 1803 O O . GLU A 1 227 ? -23.370 -1.107 4.730 1.00 94.25 227 GLU A O 1
ATOM 1808 N N . LEU A 1 228 ? -22.328 0.187 6.235 1.00 94.00 228 LEU A N 1
ATOM 1809 C CA . LEU A 1 228 ? -21.543 -0.905 6.835 1.00 94.00 228 LEU A CA 1
ATOM 1810 C C . LEU A 1 228 ? -22.417 -2.059 7.358 1.00 94.00 228 LEU A C 1
ATOM 1812 O O . LEU A 1 228 ? -22.065 -3.225 7.198 1.00 94.00 228 LEU A O 1
ATOM 1816 N N . GLY A 1 229 ? -23.564 -1.740 7.962 1.00 94.75 229 GLY A N 1
ATOM 1817 C CA . GLY A 1 229 ? -24.497 -2.732 8.508 1.00 94.75 229 GLY A CA 1
ATOM 1818 C C . GLY A 1 229 ? -25.435 -3.364 7.476 1.00 94.75 229 GLY A C 1
ATOM 1819 O O . GLY A 1 229 ? -26.141 -4.313 7.813 1.00 94.75 229 GLY A O 1
ATOM 1820 N N . ALA A 1 230 ? -25.466 -2.861 6.238 1.00 95.56 230 ALA A N 1
ATOM 1821 C CA . ALA A 1 230 ? -26.346 -3.403 5.211 1.00 95.56 230 ALA A CA 1
ATOM 1822 C C . ALA A 1 230 ? -25.892 -4.812 4.782 1.00 95.56 230 ALA A C 1
ATOM 1824 O O . ALA A 1 230 ? -24.692 -5.118 4.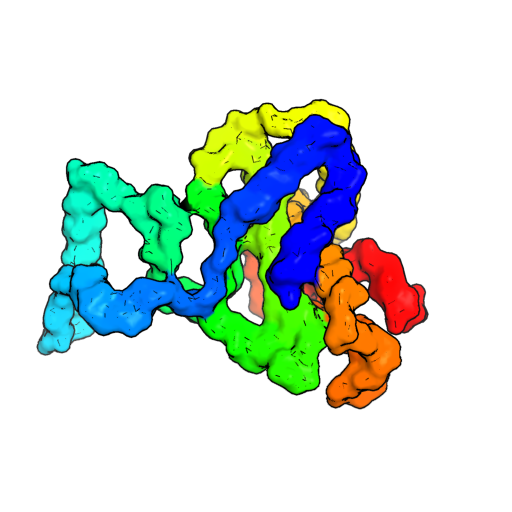823 1.00 95.56 230 ALA A O 1
ATOM 1825 N N . PRO A 1 231 ? -26.828 -5.680 4.355 1.00 96.19 231 PRO A N 1
ATOM 1826 C CA . PRO A 1 231 ? -26.485 -6.951 3.734 1.00 96.19 231 PRO A CA 1
ATOM 1827 C C . PRO A 1 231 ? -25.558 -6.738 2.538 1.00 96.19 231 PRO A C 1
ATOM 1829 O O . PRO A 1 231 ? -25.792 -5.864 1.704 1.00 96.19 231 PRO A O 1
ATOM 1832 N N . SER A 1 232 ? -24.515 -7.554 2.448 1.00 94.69 232 SER A N 1
ATOM 1833 C CA . SER A 1 232 ? -23.618 -7.545 1.301 1.00 94.69 232 SER A CA 1
ATOM 1834 C C . SER A 1 232 ? -24.167 -8.404 0.151 1.00 94.69 232 SER A C 1
ATOM 1836 O O . SER A 1 232 ? -25.062 -9.229 0.369 1.00 94.69 232 SER A O 1
ATOM 1838 N N . PRO A 1 233 ? -23.598 -8.304 -1.067 1.00 90.75 233 PRO A N 1
ATOM 1839 C CA . PRO A 1 233 ? -23.928 -9.215 -2.166 1.00 90.75 233 PRO A CA 1
ATOM 1840 C C . PRO A 1 233 ? -23.607 -10.691 -1.879 1.00 90.75 233 PRO A C 1
ATOM 1842 O O . PRO A 1 233 ? -24.148 -11.578 -2.540 1.00 90.75 233 PRO A O 1
ATOM 1845 N N . ILE A 1 234 ? -22.751 -10.979 -0.889 1.00 91.94 234 ILE A N 1
ATOM 1846 C CA . ILE A 1 234 ? -22.496 -12.341 -0.418 1.00 91.94 234 ILE A CA 1
ATOM 1847 C C . ILE A 1 234 ? -23.484 -12.672 0.704 1.00 91.94 234 ILE A C 1
ATOM 1849 O O . ILE A 1 234 ? -23.467 -12.079 1.786 1.00 91.94 234 ILE A O 1
ATOM 1853 N N . ARG A 1 235 ? -24.352 -13.657 0.442 1.00 93.69 235 ARG A N 1
ATOM 1854 C CA . ARG A 1 235 ? -25.409 -14.081 1.368 1.00 93.69 235 ARG A CA 1
ATOM 1855 C C . ARG A 1 235 ? -24.833 -14.439 2.740 1.00 93.69 235 ARG A C 1
ATOM 1857 O O . ARG A 1 235 ? -23.972 -15.305 2.844 1.00 93.69 235 ARG A O 1
ATOM 1864 N N . GLY A 1 236 ? -25.404 -13.841 3.785 1.00 95.38 236 GLY A N 1
ATOM 1865 C CA . GLY A 1 236 ? -25.036 -14.106 5.178 1.00 95.38 236 GLY A CA 1
ATOM 1866 C C . GLY A 1 236 ? -23.937 -13.199 5.729 1.00 95.38 236 GLY A C 1
ATOM 1867 O O . GLY A 1 236 ? -23.633 -13.311 6.909 1.00 95.38 236 GLY A O 1
ATOM 1868 N N . LEU A 1 237 ? -23.384 -12.292 4.916 1.00 97.19 237 LEU A N 1
ATOM 1869 C CA . LEU A 1 237 ? -22.424 -11.283 5.359 1.00 97.19 237 LEU A CA 1
ATOM 1870 C C . LEU A 1 237 ? -23.023 -9.880 5.261 1.00 97.19 237 LEU A C 1
ATOM 1872 O O . LEU A 1 237 ? -23.715 -9.556 4.293 1.00 97.19 237 LEU A O 1
ATOM 1876 N N . THR A 1 238 ? -22.705 -9.031 6.233 1.00 97.69 238 THR A N 1
ATOM 1877 C CA . THR A 1 238 ? -22.852 -7.573 6.104 1.00 97.69 238 THR A CA 1
ATOM 1878 C C . THR A 1 238 ? -21.714 -6.989 5.272 1.00 97.69 238 THR A C 1
ATOM 1880 O O . THR A 1 238 ? -20.672 -7.621 5.093 1.00 97.69 238 THR A O 1
ATOM 1883 N N . ASN A 1 239 ? -21.872 -5.757 4.791 1.00 97.06 239 ASN A N 1
ATOM 1884 C CA . ASN A 1 239 ? -20.781 -5.005 4.168 1.00 97.06 239 ASN A CA 1
ATOM 1885 C C . ASN A 1 239 ? -19.563 -4.886 5.097 1.00 97.06 239 ASN A C 1
ATOM 1887 O O . ASN A 1 239 ? -18.422 -4.973 4.647 1.00 97.06 239 ASN A O 1
ATOM 1891 N N . ASN A 1 240 ? -19.792 -4.757 6.404 1.00 96.56 240 ASN A N 1
ATOM 1892 C CA . ASN A 1 240 ? -18.717 -4.706 7.377 1.00 96.56 240 ASN A CA 1
ATOM 1893 C C . ASN A 1 240 ? -17.890 -6.006 7.409 1.00 96.56 240 ASN A C 1
ATOM 1895 O O . ASN A 1 240 ? -16.665 -5.975 7.322 1.00 96.56 240 ASN A O 1
ATOM 1899 N N . GLN A 1 241 ? -18.565 -7.155 7.451 1.00 98.06 241 GLN A N 1
ATOM 1900 C CA . GLN A 1 241 ? -17.912 -8.467 7.409 1.00 98.06 241 GLN A CA 1
ATOM 1901 C C . GLN A 1 241 ? -17.247 -8.729 6.053 1.00 98.06 241 GLN A C 1
ATOM 1903 O O . GLN A 1 241 ? -16.124 -9.232 5.997 1.00 98.06 241 GLN A O 1
ATOM 1908 N N . LEU A 1 242 ? -17.915 -8.355 4.956 1.00 97.56 242 LEU A N 1
ATOM 1909 C CA . LEU A 1 242 ? -17.404 -8.567 3.605 1.00 97.56 242 LEU A CA 1
ATOM 1910 C C . LEU A 1 242 ? -16.081 -7.834 3.365 1.00 97.56 242 LEU A C 1
ATOM 1912 O O . LEU A 1 242 ? -15.241 -8.360 2.647 1.00 97.56 242 LEU A O 1
ATOM 1916 N N . PHE A 1 243 ? -15.855 -6.670 3.978 1.00 97.94 243 PHE A N 1
ATOM 1917 C CA . PHE A 1 243 ? -14.573 -5.968 3.874 1.00 97.94 243 PHE A CA 1
ATOM 1918 C C . PHE A 1 243 ? -13.392 -6.841 4.320 1.00 97.94 243 PHE A C 1
ATOM 1920 O O . PHE A 1 243 ? -12.417 -6.982 3.583 1.00 97.94 243 PHE A O 1
ATOM 1927 N N . TYR A 1 244 ? -13.495 -7.461 5.497 1.00 98.06 244 TYR A N 1
ATOM 1928 C CA . TYR A 1 244 ? -12.434 -8.306 6.048 1.00 98.06 244 TYR A CA 1
ATOM 1929 C C . TYR A 1 244 ? -12.281 -9.620 5.273 1.00 98.06 244 TYR A C 1
ATOM 1931 O O . TYR A 1 244 ? -11.161 -10.057 5.009 1.00 98.06 244 TYR A O 1
ATOM 1939 N N . VAL A 1 245 ? -13.395 -10.212 4.827 1.00 97.38 245 VAL A N 1
ATOM 1940 C CA . VAL A 1 245 ? -13.368 -11.389 3.942 1.00 97.38 245 VAL A CA 1
ATO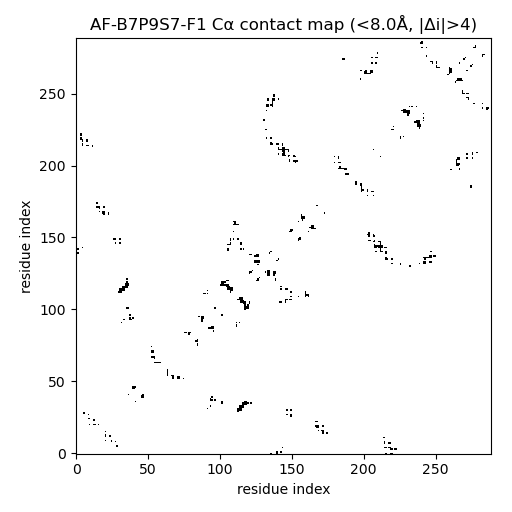M 1941 C C . VAL A 1 245 ? -12.683 -11.056 2.616 1.00 97.38 245 VAL A C 1
ATOM 1943 O O . VAL A 1 245 ? -11.827 -11.811 2.162 1.00 97.38 245 VAL A O 1
ATOM 1946 N N . ALA A 1 246 ? -13.012 -9.914 2.009 1.00 96.94 246 ALA A N 1
ATOM 1947 C CA . ALA A 1 246 ? -12.395 -9.450 0.772 1.00 96.94 246 ALA A CA 1
ATOM 1948 C C . ALA A 1 246 ? -10.898 -9.168 0.961 1.00 96.94 246 ALA A C 1
ATOM 1950 O O . ALA A 1 246 ? -10.107 -9.564 0.114 1.00 96.94 246 ALA A O 1
ATOM 1951 N N . TYR A 1 247 ? -10.489 -8.560 2.080 1.00 97.75 247 TYR A N 1
ATOM 1952 C CA . TYR A 1 247 ? -9.072 -8.376 2.403 1.00 97.75 247 TYR A CA 1
ATOM 1953 C C . TYR A 1 247 ? -8.305 -9.702 2.414 1.00 97.75 247 TYR A C 1
ATOM 1955 O O . TYR A 1 247 ? -7.287 -9.822 1.736 1.00 97.75 247 TYR A O 1
ATOM 1963 N N . CYS A 1 248 ? -8.817 -10.713 3.118 1.00 96.69 248 CYS A N 1
ATOM 1964 C CA . CYS A 1 248 ? -8.157 -12.013 3.205 1.00 96.69 248 CYS A CA 1
ATOM 1965 C C . CYS A 1 248 ? -8.241 -12.839 1.917 1.00 96.69 248 CYS A C 1
ATOM 1967 O O . CYS A 1 248 ? -7.357 -13.653 1.660 1.00 96.69 248 CYS A O 1
ATOM 1969 N N . PHE A 1 249 ? -9.258 -12.614 1.079 1.00 94.00 249 PHE A N 1
ATOM 1970 C CA . PHE A 1 249 ? -9.447 -13.351 -0.171 1.00 94.00 249 PHE A CA 1
ATOM 1971 C C . PHE A 1 249 ? -8.217 -13.292 -1.092 1.00 94.00 249 PHE A C 1
ATOM 1973 O O . PHE A 1 249 ? -7.881 -14.292 -1.722 1.00 94.00 249 PHE A O 1
ATOM 1980 N N . LYS A 1 250 ? -7.496 -12.159 -1.139 1.00 88.25 250 LYS A N 1
ATOM 1981 C CA . LYS A 1 250 ? -6.287 -12.026 -1.980 1.00 88.25 250 LYS A CA 1
ATOM 1982 C C . LYS A 1 250 ? -5.121 -12.920 -1.539 1.00 88.25 250 LYS A C 1
ATOM 1984 O O . LYS A 1 250 ? -4.202 -13.134 -2.322 1.00 88.25 250 LYS A O 1
ATOM 1989 N N . PHE A 1 251 ? -5.165 -13.430 -0.311 1.00 90.44 251 PHE A N 1
ATOM 1990 C CA . PHE A 1 251 ? -4.159 -14.317 0.271 1.00 90.44 251 PHE A CA 1
ATOM 1991 C C . PHE A 1 251 ? -4.565 -15.797 0.212 1.00 90.44 251 PHE A C 1
ATOM 1993 O O . PHE A 1 251 ? -3.796 -16.664 0.621 1.00 90.44 251 PHE A O 1
ATOM 2000 N N . CYS A 1 252 ? -5.755 -16.121 -0.306 1.00 89.12 252 CYS A N 1
ATOM 2001 C CA . CYS A 1 252 ? -6.161 -17.506 -0.508 1.00 89.12 252 CYS A CA 1
ATOM 2002 C C . CYS A 1 252 ? -5.291 -18.166 -1.588 1.00 89.12 252 CYS A C 1
ATOM 2004 O O . CYS A 1 252 ? -5.470 -17.934 -2.782 1.00 89.12 252 CYS A O 1
ATOM 2006 N N . ALA A 1 253 ? -4.380 -19.037 -1.166 1.00 81.06 253 ALA A N 1
ATOM 2007 C CA . ALA A 1 253 ? -3.577 -19.876 -2.042 1.00 81.06 253 ALA A CA 1
ATOM 2008 C C . ALA A 1 253 ? -3.480 -21.291 -1.463 1.00 81.06 253 ALA A C 1
ATOM 2010 O O . ALA A 1 253 ? -3.657 -21.500 -0.265 1.00 81.06 253 ALA A O 1
ATOM 2011 N N . VAL A 1 254 ? -3.193 -22.274 -2.317 1.00 72.88 254 VAL A N 1
ATOM 2012 C CA . VAL A 1 254 ? -2.770 -23.592 -1.835 1.00 72.88 254 VAL A CA 1
ATOM 2013 C C . VAL A 1 254 ? -1.338 -23.426 -1.334 1.00 72.88 254 VAL A C 1
ATOM 2015 O O . VAL A 1 254 ? -0.460 -23.112 -2.139 1.00 72.88 254 VAL A O 1
ATOM 2018 N N . ASP A 1 255 ? -1.120 -23.599 -0.029 1.00 61.03 255 ASP A N 1
ATOM 2019 C CA . ASP A 1 255 ? 0.203 -23.583 0.605 1.00 61.03 255 ASP A CA 1
ATOM 2020 C C . ASP A 1 255 ? 1.099 -24.632 -0.056 1.00 61.03 255 ASP A C 1
ATOM 2022 O O . ASP A 1 255 ? 1.085 -25.810 0.297 1.00 61.03 255 ASP A O 1
ATOM 2026 N N . ASN A 1 256 ? 1.848 -24.232 -1.080 1.00 48.06 256 ASN A N 1
ATOM 2027 C CA . ASN A 1 256 ? 2.788 -25.135 -1.729 1.00 48.06 256 ASN A CA 1
ATOM 2028 C C . ASN A 1 256 ? 4.083 -24.467 -2.170 1.00 48.06 256 ASN A C 1
ATOM 2030 O O . ASN A 1 256 ? 4.818 -25.015 -2.987 1.00 48.06 256 ASN A O 1
ATOM 2034 N N . LEU A 1 257 ? 4.394 -23.287 -1.644 1.00 47.53 257 LEU A N 1
ATOM 2035 C CA . LEU A 1 257 ? 5.684 -22.683 -1.914 1.00 47.53 257 LEU A CA 1
ATOM 2036 C C . LEU A 1 257 ? 6.271 -22.123 -0.630 1.00 47.53 257 LEU A C 1
ATOM 2038 O O . LEU A 1 257 ? 5.805 -21.126 -0.089 1.00 47.53 257 LEU A O 1
ATOM 2042 N N . ALA A 1 258 ? 7.402 -22.709 -0.249 1.00 47.16 258 ALA A N 1
ATOM 2043 C CA . ALA A 1 258 ? 8.425 -22.166 0.638 1.00 47.16 258 ALA A CA 1
ATOM 2044 C C . ALA A 1 258 ? 8.967 -20.771 0.210 1.00 47.16 258 ALA A C 1
ATOM 2046 O O . ALA A 1 258 ? 10.030 -20.353 0.659 1.00 47.16 258 ALA A O 1
ATOM 2047 N N . TYR A 1 259 ? 8.253 -20.039 -0.656 1.00 46.72 259 TYR A N 1
ATOM 2048 C CA . TYR A 1 259 ? 8.572 -18.696 -1.137 1.00 46.72 259 TYR A CA 1
ATOM 2049 C C . TYR A 1 259 ? 8.456 -17.634 -0.037 1.00 46.72 259 TYR A C 1
ATOM 2051 O O . TYR A 1 259 ? 9.236 -16.684 -0.038 1.00 46.72 259 TYR A O 1
ATOM 2059 N N . GLY A 1 260 ? 7.524 -17.800 0.911 1.00 47.09 260 GLY A N 1
ATOM 2060 C CA . GLY A 1 260 ? 7.370 -16.871 2.039 1.00 47.09 260 GLY A CA 1
ATOM 2061 C C . GLY A 1 260 ? 8.507 -16.965 3.060 1.00 47.09 260 GLY A C 1
ATOM 2062 O O . GLY A 1 260 ? 8.833 -15.989 3.718 1.00 47.09 260 GLY A O 1
ATOM 2063 N N . TYR A 1 261 ? 9.167 -18.120 3.154 1.00 46.97 261 TYR A N 1
ATOM 2064 C CA . TYR A 1 261 ? 10.087 -18.390 4.258 1.00 46.97 261 TYR A CA 1
ATOM 2065 C C . TYR A 1 261 ? 11.563 -18.087 3.958 1.00 46.97 261 TYR A C 1
ATOM 2067 O O . TYR A 1 261 ? 12.331 -17.862 4.886 1.00 46.97 261 TYR A O 1
ATOM 2075 N N . TYR A 1 262 ? 11.980 -18.065 2.683 1.00 45.56 262 TYR A N 1
ATOM 2076 C CA . TYR A 1 262 ? 13.414 -18.066 2.334 1.00 45.56 262 TYR A CA 1
ATOM 2077 C C . TYR A 1 262 ? 13.890 -17.000 1.333 1.00 45.56 262 TYR A C 1
ATOM 2079 O O . TYR A 1 262 ? 15.017 -17.097 0.851 1.00 45.56 262 TYR A O 1
ATOM 2087 N N . GLY A 1 263 ? 13.121 -15.945 1.036 1.00 51.12 263 GLY A N 1
ATOM 2088 C CA . GLY A 1 263 ? 13.708 -14.863 0.223 1.00 51.12 263 GLY A CA 1
ATOM 2089 C C . GLY A 1 263 ? 12.855 -13.659 -0.155 1.00 51.12 263 GLY A C 1
ATOM 2090 O O . GLY A 1 263 ? 13.399 -12.729 -0.743 1.00 51.12 263 GLY A O 1
ATOM 2091 N N . GLY A 1 264 ? 11.553 -13.648 0.146 1.00 61.34 264 GLY A N 1
ATOM 2092 C CA . GLY A 1 264 ? 10.659 -12.581 -0.318 1.00 61.34 264 GLY A CA 1
ATOM 2093 C C . GLY A 1 264 ? 10.539 -11.353 0.589 1.00 61.34 264 GLY A C 1
ATOM 2094 O O . GLY A 1 264 ? 10.064 -10.333 0.116 1.00 61.34 264 GLY A O 1
ATOM 2095 N N . GLY A 1 265 ? 10.919 -11.438 1.869 1.00 77.56 265 GLY A N 1
ATOM 2096 C CA . GLY A 1 265 ? 10.625 -10.377 2.848 1.00 77.56 265 GLY A CA 1
ATOM 2097 C C . GLY A 1 265 ? 9.142 -10.278 3.239 1.00 77.56 265 GLY A C 1
ATOM 2098 O O . GLY A 1 265 ? 8.755 -9.345 3.926 1.00 77.56 265 GLY A O 1
ATOM 2099 N N . TYR A 1 266 ? 8.311 -11.244 2.837 1.00 84.81 266 TYR A N 1
ATOM 2100 C CA . TYR A 1 266 ? 6.881 -11.298 3.146 1.00 84.81 266 TYR A CA 1
ATOM 2101 C C . TYR A 1 266 ? 6.589 -12.379 4.181 1.00 84.81 266 TYR A C 1
ATOM 2103 O O . TYR A 1 266 ? 7.116 -13.487 4.072 1.00 84.81 266 TYR A O 1
ATOM 2111 N N . ALA A 1 267 ? 5.692 -12.097 5.127 1.00 87.00 267 ALA A N 1
ATOM 2112 C CA . ALA A 1 267 ? 5.126 -13.144 5.967 1.00 87.00 267 ALA A CA 1
ATOM 2113 C C . ALA A 1 267 ? 4.285 -14.134 5.139 1.00 87.00 267 ALA A C 1
ATOM 2115 O O . ALA A 1 267 ? 3.877 -13.844 4.006 1.00 87.00 267 ALA A O 1
ATOM 2116 N N . SER A 1 268 ? 4.009 -15.309 5.710 1.00 84.81 268 SER A N 1
ATOM 2117 C CA . SER A 1 268 ? 3.106 -16.293 5.107 1.00 84.81 268 SER A CA 1
ATOM 2118 C C . SER A 1 268 ? 1.757 -15.654 4.753 1.00 84.81 268 SER A C 1
ATOM 2120 O O . SER A 1 268 ? 1.272 -14.760 5.448 1.00 84.81 268 SER A O 1
ATOM 2122 N N . PHE A 1 269 ? 1.111 -16.111 3.679 1.00 87.75 269 PHE A N 1
ATOM 2123 C CA . PHE A 1 269 ? -0.191 -15.568 3.279 1.00 87.75 269 PHE A CA 1
ATOM 2124 C C . PHE A 1 269 ? -1.256 -15.716 4.377 1.00 87.75 269 PHE A C 1
ATOM 2126 O O . PHE A 1 269 ? -2.078 -14.816 4.558 1.00 87.75 269 PHE A O 1
ATOM 2133 N N . SER A 1 270 ? -1.204 -16.794 5.165 1.00 88.56 270 SER A N 1
ATOM 2134 C CA . SER A 1 270 ? -2.055 -16.955 6.344 1.00 88.56 270 SER A CA 1
ATOM 2135 C C . SER A 1 270 ? -1.778 -15.907 7.419 1.00 88.56 270 SER A C 1
ATOM 2137 O O . SER A 1 270 ? -2.732 -15.386 7.990 1.00 88.56 270 SER A O 1
ATOM 2139 N N . ASP A 1 271 ? -0.515 -15.559 7.683 1.00 90.00 271 ASP A N 1
ATOM 2140 C CA . ASP A 1 271 ? -0.167 -14.522 8.662 1.00 90.00 271 ASP A CA 1
ATOM 2141 C C . ASP A 1 271 ? -0.605 -13.136 8.185 1.00 90.00 271 ASP A C 1
ATOM 2143 O O . ASP A 1 271 ? -1.226 -12.394 8.949 1.00 90.00 271 ASP A O 1
ATOM 2147 N N . ARG A 1 272 ? -0.372 -12.824 6.902 1.00 93.56 272 ARG A N 1
ATOM 2148 C CA . ARG A 1 272 ? -0.801 -11.563 6.274 1.00 93.56 272 ARG A CA 1
ATOM 2149 C C . ARG A 1 272 ? -2.319 -11.369 6.300 1.00 93.56 272 ARG A C 1
ATOM 2151 O O . ARG A 1 272 ? -2.791 -10.244 6.262 1.00 93.56 272 ARG A O 1
ATOM 2158 N N . CYS A 1 273 ? -3.102 -12.441 6.407 1.00 95.44 273 CYS A N 1
ATOM 2159 C CA . CYS A 1 273 ? -4.521 -12.343 6.743 1.00 95.44 273 CYS A CA 1
ATOM 2160 C C . CYS A 1 273 ? -4.725 -12.293 8.269 1.00 95.44 273 CYS A C 1
ATOM 2162 O O . CYS A 1 273 ? -5.145 -11.277 8.820 1.00 95.44 273 CYS A O 1
ATOM 2164 N N . ASN A 1 274 ? -4.422 -13.382 8.974 1.00 94.38 274 ASN A N 1
ATOM 2165 C CA . ASN A 1 274 ? -4.890 -13.611 10.339 1.00 94.38 274 ASN A CA 1
ATOM 2166 C C . ASN A 1 274 ? -4.221 -12.696 11.372 1.00 94.38 274 ASN A C 1
ATOM 2168 O O . ASN A 1 274 ? -4.913 -12.135 12.223 1.00 94.38 274 ASN A O 1
ATOM 2172 N N . LYS A 1 275 ? -2.892 -12.525 11.311 1.00 94.75 275 LYS A N 1
ATOM 2173 C CA . LYS A 1 275 ? -2.167 -11.673 12.269 1.00 94.75 275 LYS A CA 1
ATOM 2174 C C . LYS A 1 275 ? -2.518 -10.209 12.052 1.00 94.75 275 LYS A C 1
ATOM 2176 O O . LYS A 1 275 ? -2.763 -9.494 13.021 1.00 94.75 275 LYS A O 1
ATOM 2181 N N . VAL A 1 276 ? -2.643 -9.784 10.793 1.00 97.31 276 VAL A N 1
ATOM 2182 C CA . VAL A 1 276 ? -3.094 -8.428 10.465 1.00 97.31 276 VAL A CA 1
ATOM 2183 C C . VAL A 1 276 ? -4.477 -8.173 11.050 1.00 97.31 276 VAL A C 1
ATOM 2185 O O . VAL A 1 276 ? -4.612 -7.243 11.838 1.00 97.31 276 VAL A O 1
ATOM 2188 N N . LEU A 1 277 ? -5.473 -9.021 10.763 1.00 97.56 277 LEU A N 1
ATOM 2189 C CA . LEU A 1 277 ? -6.829 -8.868 11.308 1.00 97.56 277 LEU A CA 1
ATOM 2190 C C . LEU A 1 277 ? -6.874 -8.906 12.843 1.00 97.56 277 LEU A C 1
ATOM 2192 O O . LEU A 1 277 ? -7.672 -8.188 13.445 1.00 97.56 277 LEU A O 1
ATOM 2196 N N . GLY A 1 278 ? -5.975 -9.662 13.478 1.00 96.50 278 GLY A N 1
ATOM 2197 C CA . GLY A 1 278 ? -5.824 -9.703 14.933 1.00 96.50 278 GLY A CA 1
ATOM 2198 C C . GLY A 1 278 ? -5.543 -8.339 15.577 1.00 96.50 278 GLY A C 1
ATOM 2199 O O . GLY A 1 278 ? -5.933 -8.132 16.725 1.00 96.50 278 GLY A O 1
ATOM 2200 N N . ASN A 1 279 ? -4.961 -7.388 14.836 1.00 96.25 279 ASN A N 1
ATOM 2201 C CA . ASN A 1 279 ? -4.695 -6.023 15.309 1.00 96.25 279 ASN A CA 1
ATOM 2202 C C . ASN A 1 279 ? -5.946 -5.119 15.341 1.00 96.25 279 ASN A C 1
ATOM 2204 O O . ASN A 1 279 ? -5.901 -4.020 15.892 1.00 96.25 279 ASN A O 1
ATOM 2208 N N . PHE A 1 280 ? -7.076 -5.546 14.767 1.00 96.56 280 PHE A N 1
ATOM 2209 C CA . PHE A 1 280 ? -8.250 -4.690 14.583 1.00 96.56 280 PHE A CA 1
ATOM 2210 C C . PHE A 1 280 ? -9.363 -5.037 15.562 1.00 96.56 280 PHE A C 1
ATOM 2212 O O . PHE A 1 280 ? -10.127 -5.966 15.335 1.00 96.56 280 PHE A O 1
ATOM 2219 N N . ARG A 1 281 ? -9.554 -4.230 16.610 1.00 95.69 281 ARG A N 1
ATOM 2220 C CA . ARG A 1 281 ? -10.693 -4.391 17.537 1.00 95.69 281 ARG A CA 1
ATOM 2221 C C . ARG A 1 281 ? -12.052 -4.460 16.819 1.00 95.69 281 ARG A C 1
ATOM 2223 O O . ARG A 1 281 ? -12.880 -5.300 17.148 1.00 95.69 281 ARG A O 1
ATOM 2230 N N . ASP A 1 282 ? -12.247 -3.615 15.810 1.00 94.38 282 ASP A N 1
ATOM 2231 C CA . ASP A 1 282 ? -13.454 -3.590 14.972 1.00 94.38 282 ASP A CA 1
ATOM 2232 C C . ASP A 1 282 ? -13.685 -4.924 14.233 1.00 94.38 282 ASP A C 1
ATOM 2234 O O . ASP A 1 282 ? -14.829 -5.333 14.055 1.00 94.38 282 ASP A O 1
ATOM 2238 N N . PHE A 1 283 ? -12.629 -5.669 13.880 1.00 97.56 283 PHE A N 1
ATOM 2239 C CA . PHE A 1 283 ? -12.765 -7.021 13.327 1.00 97.56 283 PHE A CA 1
ATOM 2240 C C . PHE A 1 283 ? -13.358 -7.991 14.361 1.00 97.56 283 PHE A C 1
ATOM 2242 O O . PHE A 1 283 ? -14.343 -8.667 14.059 1.00 97.56 283 PHE A O 1
ATOM 2249 N N . TRP A 1 284 ? -12.824 -8.008 15.587 1.00 97.12 284 TRP A N 1
ATOM 2250 C CA . TRP A 1 284 ? -13.334 -8.846 16.682 1.00 97.12 284 TRP A CA 1
ATOM 2251 C C . TRP A 1 284 ? -14.811 -8.560 16.979 1.00 97.12 284 TRP A C 1
ATOM 2253 O O . TRP A 1 284 ? -15.620 -9.481 17.074 1.00 97.12 284 TRP A O 1
ATOM 2263 N N . GLU A 1 285 ? -15.190 -7.282 17.039 1.00 96.25 285 GLU A N 1
ATOM 2264 C CA . GLU A 1 285 ? -16.578 -6.858 17.259 1.00 96.25 285 GLU A CA 1
ATOM 2265 C C . GLU A 1 285 ? -17.495 -7.244 16.082 1.00 96.25 285 GLU A C 1
ATOM 2267 O O . GLU A 1 285 ? -18.626 -7.687 16.288 1.00 96.25 285 GLU A O 1
ATOM 2272 N N . THR A 1 286 ? -16.997 -7.136 14.847 1.00 95.69 286 THR A N 1
ATOM 2273 C CA . THR A 1 286 ? -17.736 -7.459 13.614 1.00 95.69 286 THR A CA 1
ATOM 2274 C C . THR A 1 286 ? -18.053 -8.954 13.476 1.00 95.69 286 THR A C 1
ATOM 2276 O O . THR A 1 286 ? -19.095 -9.313 12.915 1.00 95.69 286 THR A O 1
ATOM 2279 N N . PHE A 1 287 ? -17.171 -9.828 13.968 1.00 96.44 287 PHE A N 1
ATOM 2280 C CA . PHE A 1 287 ? -17.324 -11.286 13.881 1.00 96.44 287 PHE A CA 1
ATOM 2281 C C . PHE A 1 287 ? -17.712 -11.965 15.198 1.00 96.44 287 PHE A C 1
ATOM 2283 O O . PHE A 1 287 ? -18.022 -13.153 15.174 1.00 96.44 287 PHE A O 1
ATOM 2290 N N . GLN A 1 288 ? -17.781 -11.220 16.307 1.00 95.25 288 GLN A N 1
ATOM 2291 C CA . GLN A 1 288 ? -18.104 -11.745 17.642 1.00 95.25 288 GLN A CA 1
ATOM 2292 C C . GLN A 1 288 ? -17.137 -12.854 18.091 1.00 95.25 288 GLN A C 1
ATOM 2294 O O . GLN A 1 288 ? -17.562 -13.876 18.632 1.00 95.25 288 GLN A O 1
ATOM 2299 N N . CYS A 1 289 ? -15.848 -12.643 17.816 1.00 91.88 289 CYS A N 1
ATOM 2300 C CA . CYS A 1 289 ? -14.758 -13.552 18.163 1.00 91.88 289 CYS A CA 1
ATOM 2301 C C . CYS A 1 289 ? -14.339 -13.435 19.635 1.00 91.88 289 CYS A C 1
ATOM 2303 O O . CYS A 1 289 ? -14.425 -12.316 20.193 1.00 91.88 289 CYS A O 1
#

Nearest PDB structures (foldseek):
  3dwb-assembly1_A  TM=8.491E-01  e=2.063E-11  Homo sapiens
  6sh2-assembly1_AAA  TM=8.202E-01  e=8.328E-11  Homo sapiens
  6svy-assembly1_A  TM=7.892E-01  e=2.287E-10  Homo sapiens
  3zuk-assembly2_B  TM=7.287E-01  e=9.233E-10  Mycobacterium tuberculosis H37Rv
  4iuw-assembly1_A  TM=7.742E-01  e=2.336E-07  Lacticaseibacillus rhamnosus HN001

Organism: Ixodes scapularis (NCBI:txid6945)

InterPro domains:
  IPR000718 Peptidase M13 [PS51885] (1-289)
  IPR000718 Peptidase M13 [PTHR11733] (12-289)
  IPR018497 Peptidase M13, C-terminal domain [PF01431] (105-289)
  IPR018497 Peptidase M13, C-terminal domain [PR00786] (115-127)
  IPR018497 Peptidase M13, C-terminal domain [PR00786] (135-151)
  IPR018497 Peptidase M13, C-terminal domain [PR00786] (205-216)
  IPR024079 Metallopeptidase, catalytic domain superfamily [G3DSA:3.40.390.10] (14-289)
  IPR042089 Peptidase M13, domain 2 [G3DSA:1.10.1380.10] (39-92)

pLDDT: mean 84.97, std 13.12, range [45.56, 98.06]

Foldseek 3Di:
DVVLLLVCLCVLVVVADPQLSVVSNVLLVLEAEAEADFPQVVDPVSVCVVQVLQDDPDDDPVVSVVSSVVSVVVVQVVCVVVVNRCVCLVVLGPVVQDPVCLVPAWAADLLSSYTYHHNVCCDPPCDDPQFVLLVLLHVQ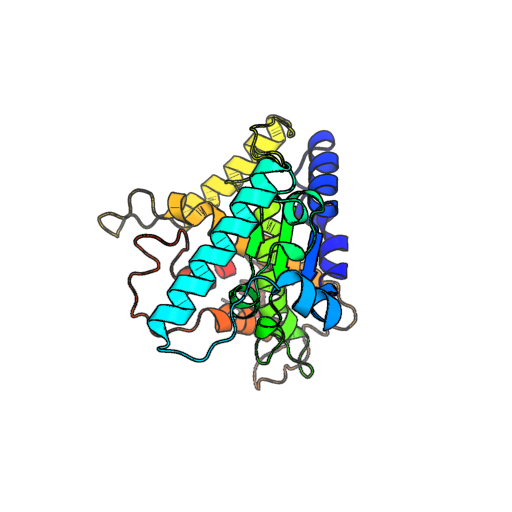LSSLLRSCLSCFPCNVQADSNRDGHDRGDPSSVVVVVVVLVVQLVLQDDPPDPPCVCLSVLQSRNSRSLQSSNVSSVSSQVPDPVDDQQPCDPPPPAGSVQVSLVSNLVVLDDDPDDPPQPPDDSHHRSVCSRPVSLVVDPSSCVRVVD

Mean predicted aligned error: 7.31 Å

Radius of gyration: 21.55 Å; Cα contacts (8 Å, |Δi|>4): 369; chains: 1; bounding box: 53×44×61 Å

Secondary structure (DSSP, 8-state):
-HHHHHTTHHHHTTTS-HHHHHHHHHHHHT-EEEESS-GGGG-HHHHHHHHTTPPP--S-HHHHHHHHHHHHHHHHHHHHHTT-TTHHHHTT-GGGS-GGGGGS--EEEGGGTEEEE-GGGGSTTTS-SS-HHHHIIIIIHHHHHHHHGGGSHHHHTB-TTS-B---S-HHHHHHHHHHHHHHHHHH--TTSTT-TTHHHHTHHHHHHHHHHHHHHHHHHHT-TT--TTSBPSSTT-BHHHHHHHHHHHTT---S--THHHHTSS---HHHHHHHHHHT-HHHHHHHT-